Protein AF-A0A927UZD7-F1 (afdb_monomer_lite)

pLDDT: mean 88.45, std 14.36, range [35.62, 98.5]

Sequence (243 aa):
MMSSSNRRNPIHMNLDEIRTNIDIVDNKIKQLFIERMNLAGQVASAKLQTGDSIYKPDREQIVINNRSVDVDKNILNNYVAFLKKTMLVSREYQYSLTAQANEVKVYDNTLDIVNDNSCRVTVNAVSSDVFFDKLKELKSSSLFVTGFDRNNKNEFVLETNNSLTTVSSPSSVLLIVDDANYFELIGGILSITADYNAKTTYISTSNNGCIIELNANIFNKDINSMLYMLLSEYNNISIIGSY

Structure (mmCIF, N/CA/C/O backbone):
data_AF-A0A927UZD7-F1
#
_entry.id   AF-A0A927UZD7-F1
#
loop_
_atom_site.group_PDB
_atom_site.id
_atom_site.type_symbol
_atom_site.label_atom_id
_atom_site.label_alt_id
_atom_site.label_comp_id
_atom_site.label_asym_id
_atom_site.label_entity_id
_atom_site.label_seq_id
_atom_site.pdbx_PDB_ins_code
_atom_site.Cartn_x
_atom_site.Cartn_y
_atom_site.Cartn_z
_atom_site.occupancy
_atom_site.B_iso_or_equiv
_atom_site.auth_seq_id
_atom_site.auth_comp_id
_atom_site.auth_asym_id
_atom_site.auth_atom_id
_atom_site.pdbx_PDB_model_num
ATOM 1 N N . MET A 1 1 ? -42.907 31.338 52.761 1.00 43.66 1 MET A N 1
ATOM 2 C CA . MET A 1 1 ? -43.428 31.145 51.386 1.00 43.66 1 MET A CA 1
ATOM 3 C C . MET A 1 1 ? -42.832 32.265 50.539 1.00 43.66 1 MET A C 1
ATOM 5 O O . MET A 1 1 ? -42.991 33.396 50.949 1.00 43.66 1 MET A O 1
ATOM 9 N N . MET A 1 2 ? -42.052 32.089 49.472 1.00 40.03 2 MET A N 1
ATOM 10 C CA . MET A 1 2 ? -41.817 30.969 48.559 1.00 40.03 2 MET A CA 1
ATOM 11 C C . MET A 1 2 ? -40.353 30.988 48.072 1.00 40.03 2 MET A C 1
ATOM 13 O O . MET A 1 2 ? -39.807 32.044 47.780 1.00 40.03 2 MET A O 1
ATOM 17 N N . SER A 1 3 ? -39.767 29.789 48.011 1.00 44.84 3 SER A N 1
ATOM 18 C CA . SER A 1 3 ? -38.787 29.285 47.035 1.00 44.84 3 SER A CA 1
ATOM 19 C C . SER A 1 3 ? -38.101 30.311 46.110 1.00 44.84 3 SER A C 1
ATOM 21 O O . SER A 1 3 ? -38.645 30.716 45.083 1.00 44.84 3 SER A O 1
ATOM 23 N N . SER A 1 4 ? -36.843 30.634 46.418 1.00 44.72 4 SER A N 1
ATOM 24 C CA . SER A 1 4 ? -35.880 31.144 45.443 1.00 44.72 4 SER A CA 1
ATOM 25 C C . SER A 1 4 ? -35.470 30.002 44.508 1.00 44.72 4 SER A C 1
ATOM 27 O O . SER A 1 4 ? -34.793 29.046 44.883 1.00 44.72 4 SER A O 1
ATOM 29 N N . SER A 1 5 ? -35.955 30.092 43.273 1.00 48.00 5 SER A N 1
ATOM 30 C CA . SER A 1 5 ? -35.634 29.192 42.167 1.00 48.00 5 SER A CA 1
ATOM 31 C C . SER A 1 5 ? -34.118 29.047 41.960 1.00 48.00 5 SER A C 1
ATOM 33 O O . SER A 1 5 ? -33.432 29.956 41.496 1.00 48.00 5 SER A O 1
ATOM 35 N N . ASN A 1 6 ? -33.600 27.866 42.298 1.00 49.12 6 ASN A N 1
ATOM 36 C CA . ASN A 1 6 ? -32.236 27.436 42.018 1.00 49.12 6 ASN A CA 1
ATOM 37 C C . ASN A 1 6 ? -32.110 27.153 40.510 1.00 49.12 6 ASN A C 1
ATOM 39 O O . ASN A 1 6 ? -32.294 26.020 40.059 1.00 49.12 6 ASN A O 1
ATOM 43 N N . ARG A 1 7 ? -31.875 28.196 39.704 1.00 52.41 7 ARG A N 1
ATOM 44 C CA . ARG A 1 7 ? -31.517 28.027 38.290 1.00 52.41 7 ARG A CA 1
ATOM 45 C C . ARG A 1 7 ? -30.100 27.464 38.236 1.00 52.41 7 ARG A C 1
ATOM 47 O O . ARG A 1 7 ? -29.129 28.203 38.355 1.00 52.41 7 ARG A O 1
ATOM 54 N N . ARG A 1 8 ? -29.984 26.144 38.069 1.00 51.53 8 ARG A N 1
ATOM 55 C CA . ARG A 1 8 ? -28.725 25.503 37.673 1.00 51.53 8 ARG A CA 1
ATOM 56 C C . ARG A 1 8 ? -28.303 26.107 36.333 1.00 51.53 8 ARG A C 1
ATOM 58 O O . ARG A 1 8 ? -28.977 25.877 35.331 1.00 51.53 8 ARG A O 1
ATOM 65 N N . ASN A 1 9 ? -27.220 26.882 36.320 1.00 54.50 9 ASN A N 1
ATOM 66 C CA . ASN A 1 9 ? -26.514 27.177 35.076 1.00 54.50 9 ASN A CA 1
ATOM 67 C C . ASN A 1 9 ? -26.154 25.833 34.421 1.00 54.50 9 ASN A 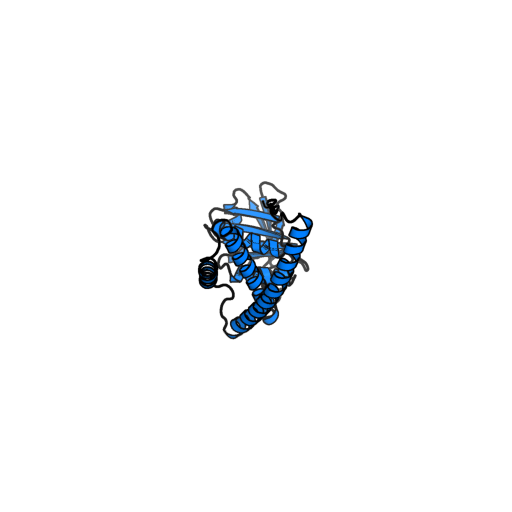C 1
ATOM 69 O O . ASN A 1 9 ? -25.668 24.947 35.133 1.00 54.50 9 ASN A O 1
ATOM 73 N N . PRO A 1 10 ? -26.408 25.635 33.115 1.00 57.34 10 PRO A N 1
ATOM 74 C CA . PRO A 1 10 ? -25.915 24.449 32.434 1.00 57.34 10 PRO A CA 1
ATOM 75 C C . PRO A 1 10 ? -24.396 24.409 32.617 1.00 57.34 10 PRO A C 1
ATOM 77 O O . PRO A 1 10 ? -23.720 25.416 32.408 1.00 57.34 10 PRO A O 1
ATOM 80 N N . ILE A 1 11 ? -23.884 23.269 33.084 1.00 62.31 11 ILE A N 1
ATOM 81 C CA . ILE A 1 11 ? -22.454 23.024 33.282 1.00 62.31 11 ILE A CA 1
ATOM 82 C C . ILE A 1 11 ? -21.817 23.051 31.891 1.00 62.31 11 ILE A C 1
ATOM 84 O O . ILE A 1 11 ? -21.774 22.043 31.192 1.00 62.31 11 ILE A O 1
ATOM 88 N N . HIS A 1 12 ? -21.407 24.233 31.445 1.00 74.31 12 HIS A N 1
ATOM 89 C CA . HIS A 1 12 ? -20.608 24.379 30.245 1.00 74.31 12 HIS A CA 1
ATOM 90 C C . HIS A 1 12 ? -19.176 24.037 30.644 1.00 74.31 12 HIS A C 1
ATOM 92 O O . HIS A 1 12 ? -18.512 24.853 31.283 1.00 74.31 12 HIS A O 1
ATOM 98 N N . MET A 1 13 ? -18.721 22.826 30.307 1.00 84.12 13 MET A N 1
ATOM 99 C CA . MET A 1 13 ? -17.314 22.463 30.493 1.00 84.12 13 MET A CA 1
ATOM 100 C C . MET A 1 13 ? -16.432 23.495 29.792 1.00 84.12 13 MET A C 1
ATOM 102 O O . MET A 1 13 ? -16.735 23.926 28.674 1.00 84.12 13 MET A O 1
ATOM 106 N N . ASN A 1 14 ? -15.357 23.918 30.447 1.00 92.12 14 ASN A N 1
ATOM 107 C CA . ASN A 1 14 ? -14.382 24.782 29.791 1.00 92.12 14 ASN A CA 1
ATOM 108 C C . ASN A 1 14 ? -13.496 23.960 28.829 1.00 92.12 14 ASN A C 1
ATOM 110 O O . ASN A 1 14 ? -13.536 22.729 28.807 1.00 92.12 14 ASN A O 1
ATOM 114 N N . LEU A 1 15 ? -12.707 24.642 27.997 1.00 94.62 15 LEU A N 1
ATOM 115 C CA . LEU A 1 15 ? -11.892 23.984 26.971 1.00 94.62 15 LEU A CA 1
ATOM 116 C C . LEU A 1 15 ? -10.862 23.003 27.556 1.00 94.62 15 LEU A C 1
ATOM 118 O O . LEU A 1 15 ? -10.609 21.959 26.957 1.00 94.62 15 LEU A O 1
ATOM 122 N N . ASP A 1 16 ? -10.285 23.317 28.712 1.00 95.50 16 ASP A N 1
ATOM 123 C CA . ASP A 1 16 ? -9.252 22.486 29.333 1.00 95.50 16 ASP A CA 1
ATOM 124 C C . ASP A 1 16 ? -9.853 21.224 29.962 1.00 95.50 16 ASP A C 1
ATOM 126 O O . ASP A 1 16 ? -9.290 20.135 29.841 1.00 95.50 16 ASP A O 1
ATOM 130 N N . GLU A 1 17 ? -11.051 21.330 30.539 1.00 95.38 17 GLU A N 1
ATOM 131 C CA . GLU A 1 17 ? -11.838 20.180 30.995 1.00 95.38 17 GLU A CA 1
ATOM 132 C C . GLU A 1 17 ? -12.223 19.266 29.824 1.00 95.38 17 GLU A C 1
ATOM 134 O O . GLU A 1 17 ? -12.104 18.044 29.921 1.00 95.38 17 GLU A O 1
ATOM 139 N N . ILE A 1 18 ? -12.633 19.844 28.688 1.00 96.69 18 ILE A N 1
ATOM 140 C CA . ILE A 1 18 ? -12.945 19.080 27.471 1.00 96.69 18 ILE A CA 1
ATOM 141 C C . ILE A 1 18 ? -11.705 18.330 26.971 1.00 96.69 18 ILE A C 1
ATOM 143 O O . ILE A 1 18 ? -11.796 17.138 26.686 1.00 96.69 18 ILE A O 1
ATOM 147 N N . ARG A 1 19 ? -10.543 18.992 26.900 1.00 96.44 19 ARG A N 1
ATOM 148 C CA . ARG A 1 19 ? -9.272 18.362 26.499 1.00 96.44 19 ARG A CA 1
ATOM 149 C C . ARG A 1 19 ? -8.862 17.242 27.448 1.00 96.44 19 ARG A C 1
ATOM 151 O O . ARG A 1 19 ? -8.536 16.157 26.987 1.00 96.44 19 ARG A O 1
ATOM 158 N N . THR A 1 20 ? -8.996 17.461 28.754 1.00 97.06 20 THR A N 1
ATOM 159 C CA . THR A 1 20 ? -8.728 16.426 29.765 1.00 97.06 20 THR A CA 1
ATOM 160 C C . THR A 1 20 ? -9.615 15.195 29.550 1.00 97.06 20 THR A C 1
ATOM 162 O O . THR A 1 20 ? -9.157 14.058 29.649 1.00 97.06 20 THR A O 1
ATOM 165 N N . ASN A 1 21 ? -10.889 15.398 29.205 1.00 97.31 21 ASN A N 1
ATOM 166 C CA . ASN A 1 21 ? -11.792 14.293 28.887 1.00 97.31 21 ASN A CA 1
ATOM 167 C C . ASN A 1 21 ? -11.418 13.578 27.577 1.00 97.31 21 ASN A C 1
ATOM 169 O O . ASN A 1 21 ? -11.552 12.355 27.512 1.00 97.31 21 ASN A O 1
ATOM 173 N N . ILE A 1 22 ? -10.927 14.302 26.564 1.00 97.31 22 ILE A N 1
ATOM 174 C CA . ILE A 1 22 ? -10.382 13.709 25.330 1.00 97.31 22 ILE A CA 1
ATOM 175 C C . ILE A 1 22 ? -9.175 12.830 25.661 1.00 97.31 22 ILE A C 1
ATOM 177 O O . ILE A 1 22 ? -9.167 11.667 25.270 1.00 97.31 22 ILE A O 1
ATOM 181 N N . ASP A 1 23 ? -8.234 13.307 26.476 1.00 97.88 23 ASP A N 1
ATOM 182 C CA . ASP A 1 23 ? -7.056 12.524 26.871 1.00 97.88 23 ASP A CA 1
ATOM 183 C C . ASP A 1 23 ? -7.448 11.210 27.572 1.00 97.88 23 ASP A C 1
ATOM 185 O O . ASP A 1 23 ? -6.848 10.154 27.351 1.00 97.88 23 ASP A O 1
ATOM 189 N N . ILE A 1 24 ? -8.488 11.231 28.414 1.00 98.12 24 ILE A N 1
ATOM 190 C CA . ILE A 1 24 ? -9.019 10.019 29.060 1.00 98.12 24 ILE A CA 1
ATOM 191 C C . ILE A 1 24 ? -9.580 9.040 28.019 1.00 98.12 24 ILE A C 1
ATOM 193 O O . ILE A 1 24 ? -9.384 7.827 28.145 1.00 98.12 24 ILE A O 1
ATOM 197 N N . VAL A 1 25 ? -10.290 9.539 27.005 1.00 98.31 25 VAL A N 1
ATOM 198 C CA . VAL A 1 25 ? -10.823 8.717 25.909 1.00 98.31 25 VAL A CA 1
ATOM 199 C C . VAL A 1 25 ? -9.689 8.149 25.056 1.00 98.31 25 VAL A C 1
ATOM 201 O O . VAL A 1 25 ? -9.667 6.941 24.822 1.00 98.31 25 VAL A O 1
ATOM 204 N N . ASP A 1 26 ? -8.709 8.963 24.675 1.00 98.19 26 ASP A N 1
ATOM 205 C CA . ASP A 1 26 ? -7.564 8.550 23.858 1.00 98.19 26 ASP A CA 1
ATOM 206 C C . ASP A 1 26 ? -6.722 7.477 24.556 1.00 98.19 26 ASP A C 1
ATOM 208 O O . ASP A 1 26 ? -6.281 6.511 23.929 1.00 98.19 26 ASP A O 1
ATOM 212 N N . ASN A 1 27 ? -6.582 7.556 25.881 1.00 98.06 27 ASN A N 1
ATOM 213 C CA . ASN A 1 27 ? -5.936 6.503 26.662 1.00 98.06 27 ASN A CA 1
ATOM 214 C C . ASN A 1 27 ? -6.688 5.162 26.594 1.00 98.06 27 ASN A C 1
ATOM 216 O O . ASN A 1 27 ? -6.053 4.107 26.516 1.00 98.06 27 ASN A O 1
ATOM 220 N N . LYS A 1 28 ? -8.027 5.178 26.571 1.00 98.50 28 LYS A N 1
ATOM 221 C CA . LYS A 1 28 ? -8.833 3.959 26.371 1.00 98.50 28 LYS A CA 1
ATOM 222 C C . LYS A 1 28 ? -8.709 3.442 24.938 1.00 98.50 28 LYS A C 1
ATOM 224 O O . LYS A 1 28 ? -8.557 2.238 24.740 1.00 98.50 28 LYS A O 1
ATOM 229 N N . ILE A 1 29 ? -8.712 4.336 23.945 1.00 97.81 29 ILE A N 1
ATOM 230 C CA . ILE A 1 29 ? -8.494 3.979 22.535 1.00 97.81 29 ILE A CA 1
ATOM 231 C C . ILE A 1 29 ? -7.134 3.300 22.369 1.00 97.81 29 ILE A C 1
ATOM 233 O O . ILE A 1 29 ? -7.059 2.249 21.740 1.00 97.81 29 ILE A O 1
ATOM 237 N N . LYS A 1 30 ? -6.072 3.831 22.985 1.00 97.94 30 LYS A N 1
ATOM 238 C CA . LYS A 1 30 ? -4.733 3.226 22.967 1.00 97.94 30 LYS A CA 1
ATOM 239 C C . LYS A 1 30 ? -4.733 1.796 23.515 1.00 97.94 30 LYS A C 1
ATOM 241 O O . LYS A 1 30 ? -4.113 0.922 22.915 1.00 97.94 30 LYS A O 1
ATOM 246 N N . GLN A 1 31 ? -5.416 1.544 24.633 1.00 98.19 31 GLN A N 1
ATOM 247 C CA . GLN A 1 31 ? -5.515 0.195 25.207 1.00 98.19 31 GLN A CA 1
ATOM 248 C C . G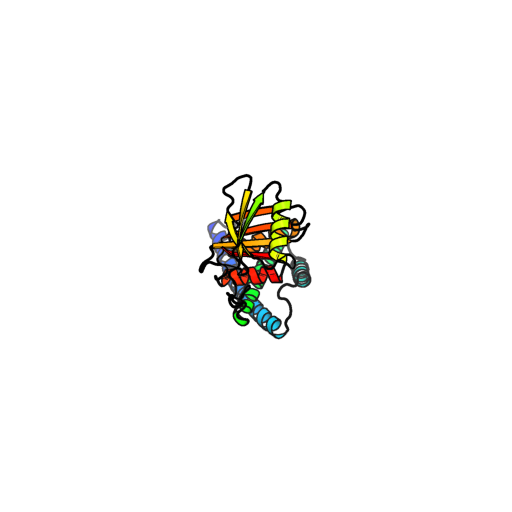LN A 1 31 ? -6.205 -0.778 24.239 1.00 98.19 31 GLN A C 1
ATOM 250 O O . GLN A 1 31 ? -5.657 -1.840 23.945 1.00 98.19 31 GLN A O 1
ATOM 255 N N . LEU A 1 32 ? -7.349 -0.378 23.677 1.00 98.31 32 LEU A N 1
ATOM 256 C CA . LEU A 1 32 ? -8.090 -1.176 22.693 1.00 98.31 32 LEU A CA 1
ATOM 257 C C . LEU A 1 32 ? -7.300 -1.380 21.394 1.00 98.31 32 LEU A C 1
ATOM 259 O O . LEU A 1 32 ? -7.369 -2.440 20.774 1.00 98.31 32 LEU A O 1
ATOM 263 N N . PHE A 1 33 ? -6.525 -0.380 20.977 1.00 97.75 33 PHE A N 1
ATOM 264 C CA . PHE A 1 33 ? -5.657 -0.469 19.811 1.00 97.75 33 PHE A CA 1
ATOM 265 C C . PHE A 1 33 ? -4.572 -1.535 20.000 1.00 97.75 33 PHE A C 1
ATOM 267 O O . PHE A 1 33 ? -4.382 -2.367 19.114 1.00 97.75 33 PHE A O 1
ATOM 274 N N . ILE A 1 34 ? -3.902 -1.560 21.157 1.00 98.12 34 ILE A N 1
ATOM 275 C CA . ILE A 1 34 ? -2.879 -2.570 21.474 1.00 98.12 34 ILE A CA 1
ATOM 276 C C . ILE A 1 34 ? -3.484 -3.978 21.454 1.00 98.12 34 ILE A C 1
ATOM 278 O O . ILE A 1 34 ? -2.922 -4.880 20.831 1.00 98.12 34 ILE A O 1
ATOM 282 N N . GLU A 1 35 ? -4.645 -4.164 22.087 1.00 98.38 35 GLU A N 1
ATOM 283 C CA . GLU A 1 35 ? -5.364 -5.443 22.063 1.00 98.38 35 GLU A CA 1
ATOM 284 C C . GLU A 1 35 ? -5.686 -5.868 20.626 1.00 98.38 35 GLU A C 1
ATOM 286 O O . GLU A 1 35 ? -5.417 -7.001 20.216 1.00 98.38 35 GLU A O 1
ATOM 291 N N . ARG A 1 36 ? -6.180 -4.931 19.815 1.00 97.94 36 ARG A N 1
ATOM 292 C CA . ARG A 1 36 ? -6.489 -5.181 18.412 1.00 97.94 36 ARG A CA 1
ATOM 293 C C . ARG A 1 36 ? -5.257 -5.560 17.587 1.00 97.94 36 ARG A C 1
ATOM 295 O O . ARG A 1 36 ? -5.372 -6.429 16.725 1.00 97.94 36 ARG A O 1
ATOM 302 N N . MET A 1 37 ? -4.099 -4.944 17.827 1.00 98.06 37 MET A N 1
ATOM 303 C CA . MET A 1 37 ? -2.853 -5.304 17.137 1.00 98.06 37 MET A CA 1
ATOM 304 C C . MET A 1 37 ? -2.370 -6.703 17.523 1.00 98.06 37 MET A C 1
ATOM 306 O O . MET A 1 37 ? -1.955 -7.457 16.646 1.00 98.06 37 MET A O 1
ATOM 310 N N . ASN A 1 38 ? -2.509 -7.105 18.790 1.00 98.19 38 ASN A N 1
ATOM 311 C CA . ASN A 1 38 ? -2.222 -8.480 19.208 1.00 98.19 38 ASN A CA 1
ATOM 312 C C . ASN A 1 38 ? -3.113 -9.486 18.453 1.00 98.19 38 ASN A C 1
ATOM 314 O O . ASN A 1 38 ? -2.610 -10.430 17.842 1.00 98.19 38 ASN A O 1
ATOM 318 N N . LEU A 1 39 ? -4.425 -9.233 18.400 1.00 98.25 39 LEU A N 1
ATOM 319 C CA . LEU A 1 39 ? -5.361 -10.065 17.638 1.00 98.25 39 LEU A CA 1
ATOM 320 C C . LEU A 1 39 ? -5.022 -10.096 16.141 1.00 98.25 39 LEU A C 1
ATOM 322 O O . LEU A 1 39 ? -5.087 -11.154 15.521 1.00 98.25 39 LEU A O 1
ATOM 326 N N . ALA A 1 40 ? -4.616 -8.967 15.555 1.00 97.44 40 ALA A N 1
ATOM 327 C CA . ALA A 1 40 ? -4.161 -8.917 14.168 1.00 97.44 40 ALA A CA 1
ATOM 328 C C . ALA A 1 40 ? -2.905 -9.778 13.944 1.00 97.44 40 ALA A C 1
ATOM 330 O O . ALA A 1 40 ? -2.834 -10.495 12.951 1.00 97.44 40 ALA A O 1
ATOM 331 N N . GLY A 1 41 ? -1.959 -9.781 14.886 1.00 97.00 41 GLY A N 1
ATOM 332 C CA . GLY A 1 41 ? -0.800 -10.675 14.848 1.00 97.00 41 GLY A CA 1
ATOM 333 C C . GLY A 1 41 ? -1.191 -12.155 14.883 1.00 97.00 41 GLY A C 1
ATOM 334 O O . GLY A 1 41 ? -0.673 -12.950 14.105 1.00 97.00 41 GLY A O 1
ATOM 335 N N . GLN A 1 42 ? -2.172 -12.528 15.708 1.00 97.50 42 GLN A N 1
ATOM 336 C CA . GLN A 1 42 ? -2.706 -13.897 15.723 1.00 97.50 42 GLN A CA 1
ATOM 337 C C . GLN A 1 42 ? -3.376 -14.270 14.392 1.00 97.50 42 GLN A C 1
ATOM 339 O O . GLN A 1 42 ? -3.199 -15.389 13.909 1.00 97.50 42 GLN A O 1
ATOM 344 N N . VAL A 1 43 ? -4.098 -13.330 13.767 1.00 95.50 43 VAL A N 1
ATOM 345 C CA . VAL A 1 43 ? -4.668 -13.519 12.423 1.00 95.50 43 VAL A CA 1
ATOM 346 C C . VAL A 1 43 ? -3.565 -13.744 11.388 1.00 95.50 43 VAL A C 1
ATOM 348 O O . VAL A 1 43 ? -3.702 -14.666 10.588 1.00 95.50 43 VAL A O 1
ATOM 351 N N . ALA A 1 44 ? -2.471 -12.972 11.417 1.00 94.50 44 ALA A N 1
ATOM 352 C CA . ALA A 1 44 ? -1.327 -13.194 10.526 1.00 94.50 44 ALA A CA 1
ATOM 353 C C . ALA A 1 44 ? -0.772 -14.616 10.679 1.00 94.50 44 ALA A C 1
ATOM 355 O O . ALA A 1 44 ? -0.642 -15.329 9.690 1.00 94.50 44 ALA A O 1
ATOM 356 N N . SER A 1 45 ? -0.527 -15.058 11.917 1.00 93.06 45 SER A N 1
ATOM 357 C CA . SER A 1 45 ? -0.016 -16.403 12.203 1.00 93.06 45 SER A CA 1
ATOM 358 C C . SER A 1 45 ? -0.943 -17.508 11.688 1.00 93.06 45 SER A C 1
ATOM 360 O O . SER A 1 45 ? -0.481 -18.464 11.069 1.00 93.06 45 SER A O 1
ATOM 362 N N . ALA A 1 46 ? -2.256 -17.373 11.895 1.00 94.25 46 ALA A N 1
ATOM 363 C CA . ALA A 1 46 ? -3.237 -18.344 11.410 1.00 94.25 46 ALA A CA 1
ATOM 364 C C . ALA A 1 46 ? -3.322 -18.372 9.873 1.00 94.25 46 ALA A C 1
ATOM 366 O O . ALA A 1 46 ? -3.411 -19.441 9.264 1.00 94.25 46 ALA A O 1
ATOM 367 N N . LYS A 1 47 ? -3.271 -17.202 9.227 1.00 91.75 47 LYS A N 1
ATOM 368 C CA . LYS A 1 47 ? -3.288 -17.087 7.763 1.00 91.75 47 LYS A CA 1
ATOM 369 C C . LYS A 1 47 ? -2.021 -17.635 7.129 1.00 91.75 47 LYS A C 1
ATOM 371 O O . LYS A 1 47 ? -2.107 -18.347 6.139 1.00 91.75 47 LYS A O 1
ATOM 376 N N . LEU A 1 48 ? -0.868 -17.402 7.749 1.00 88.75 48 LEU A N 1
ATOM 377 C CA . LEU A 1 48 ? 0.401 -17.961 7.302 1.00 88.75 48 LEU A CA 1
ATOM 378 C C . LEU A 1 48 ? 0.386 -19.498 7.316 1.00 88.75 48 LEU A C 1
ATOM 380 O O . LEU A 1 48 ? 0.829 -20.123 6.361 1.00 88.75 48 LEU A O 1
ATOM 384 N N . GLN A 1 49 ? -0.178 -20.107 8.364 1.00 88.62 49 GLN A N 1
ATOM 385 C CA . GLN A 1 49 ? -0.309 -21.567 8.467 1.00 88.62 49 GLN A CA 1
ATOM 386 C C . GLN A 1 49 ? -1.277 -22.162 7.437 1.00 88.62 49 GLN A C 1
ATOM 388 O O . GLN A 1 49 ? -1.097 -23.298 7.006 1.00 88.62 49 GLN A O 1
ATOM 393 N N . THR A 1 50 ? -2.322 -21.418 7.069 1.00 91.56 50 THR A N 1
ATOM 394 C CA . THR A 1 50 ? -3.379 -21.887 6.157 1.00 91.56 50 THR A CA 1
ATOM 395 C C . THR A 1 50 ? -3.143 -21.499 4.697 1.00 91.56 50 THR A C 1
ATOM 397 O O . THR A 1 50 ? -3.774 -22.074 3.815 1.00 91.56 50 THR A O 1
ATOM 400 N N . GLY A 1 51 ? -2.252 -20.539 4.434 1.00 86.50 51 GLY A N 1
ATOM 401 C CA . GLY A 1 51 ? -2.033 -19.941 3.116 1.00 86.50 51 GLY A CA 1
ATOM 402 C C . GLY A 1 51 ? -3.131 -18.964 2.674 1.00 86.50 51 GLY A C 1
ATOM 403 O O . GLY A 1 51 ? -3.185 -18.613 1.498 1.00 86.50 51 GLY A O 1
ATOM 404 N N . ASP A 1 52 ? -4.027 -18.538 3.573 1.00 90.19 52 ASP A N 1
ATOM 405 C CA . ASP A 1 52 ? -5.138 -17.647 3.219 1.00 90.19 52 ASP A CA 1
ATOM 406 C C . ASP A 1 52 ? -4.701 -16.174 3.081 1.00 90.19 52 ASP A C 1
ATOM 408 O O . ASP A 1 52 ? -3.791 -15.699 3.762 1.00 90.19 52 ASP A O 1
ATOM 412 N N . SER A 1 53 ? -5.389 -15.408 2.227 1.00 91.25 53 SER A N 1
ATOM 413 C CA . SER A 1 53 ? -5.052 -14.003 1.965 1.00 91.25 53 SER A CA 1
ATOM 414 C C . SER A 1 53 ? -5.349 -13.097 3.166 1.00 91.25 53 SER A C 1
ATOM 416 O O . SER A 1 53 ? -6.403 -13.189 3.808 1.00 91.25 53 SER A O 1
ATOM 418 N N . ILE A 1 54 ? -4.443 -12.156 3.464 1.00 93.69 54 ILE A N 1
ATOM 419 C CA . ILE A 1 54 ? -4.640 -11.152 4.525 1.00 93.69 54 ILE A CA 1
ATOM 420 C C . ILE A 1 54 ? -5.817 -10.239 4.185 1.00 93.69 54 ILE A C 1
ATOM 422 O O . ILE A 1 54 ? -6.720 -10.076 5.013 1.00 93.69 54 ILE A O 1
ATOM 426 N N . TYR A 1 55 ? -5.849 -9.705 2.967 1.00 94.38 55 TYR A N 1
ATOM 427 C CA . TYR A 1 55 ? -6.939 -8.855 2.515 1.00 94.38 55 TYR A CA 1
ATOM 428 C C . TYR A 1 55 ? -8.158 -9.677 2.083 1.00 94.38 55 TYR A C 1
ATOM 430 O O . TYR A 1 55 ? -8.052 -10.622 1.297 1.00 94.38 55 TYR A O 1
ATOM 438 N N . LYS A 1 56 ? -9.320 -9.325 2.647 1.00 94.25 56 LYS A N 1
ATOM 439 C CA . LYS A 1 56 ? -10.636 -9.922 2.373 1.00 94.25 56 LYS A CA 1
ATOM 440 C C . LYS A 1 56 ? -11.685 -8.797 2.319 1.00 94.25 56 LYS A C 1
ATOM 442 O O . LYS A 1 56 ? -12.307 -8.522 3.351 1.00 94.25 56 LYS A O 1
ATOM 447 N N . PRO A 1 57 ? -11.882 -8.132 1.165 1.00 92.56 57 PRO A N 1
ATOM 448 C CA . PRO A 1 57 ? -12.740 -6.946 1.061 1.00 92.56 57 PRO A CA 1
ATOM 449 C C . PRO A 1 57 ? -14.175 -7.204 1.535 1.00 92.56 57 PRO A C 1
ATOM 451 O O . PRO A 1 57 ? -14.711 -6.423 2.320 1.00 92.56 57 PRO A O 1
ATOM 454 N N . ASP A 1 58 ? -14.762 -8.349 1.178 1.00 95.75 58 ASP A N 1
ATOM 455 C CA . ASP A 1 58 ? -16.120 -8.713 1.608 1.00 95.75 58 ASP A CA 1
ATOM 456 C C . ASP A 1 58 ? -16.234 -8.822 3.132 1.00 95.75 58 ASP A C 1
ATOM 458 O O . ASP A 1 58 ? -17.199 -8.358 3.745 1.00 95.75 58 ASP A O 1
ATOM 462 N N . ARG A 1 59 ? -15.212 -9.396 3.780 1.00 94.19 59 ARG A N 1
ATOM 463 C CA . ARG A 1 59 ? -15.181 -9.535 5.239 1.00 94.19 59 ARG A CA 1
ATOM 464 C C . ARG A 1 59 ? -15.116 -8.173 5.918 1.00 94.19 59 ARG A C 1
ATOM 466 O O . ARG A 1 59 ? -15.795 -7.993 6.933 1.00 94.19 59 ARG A O 1
ATOM 473 N N . GLU A 1 60 ? -14.314 -7.253 5.387 1.00 95.62 60 GLU A N 1
ATOM 474 C CA . GLU A 1 60 ? -14.211 -5.877 5.883 1.00 95.62 60 GLU A CA 1
ATOM 475 C C . GLU A 1 60 ? -15.528 -5.128 5.706 1.00 95.62 60 GLU A C 1
ATOM 477 O O . GLU A 1 60 ? -16.020 -4.531 6.665 1.00 95.62 60 GLU A O 1
ATOM 482 N N . GLN A 1 61 ? -16.161 -5.249 4.537 1.00 96.31 61 GLN A N 1
ATOM 483 C CA . GLN A 1 61 ? -17.451 -4.623 4.269 1.00 96.31 61 GLN A CA 1
ATOM 484 C C . GLN A 1 61 ? -18.541 -5.127 5.226 1.00 96.31 61 GLN A C 1
ATOM 486 O O . GLN A 1 61 ? -19.321 -4.327 5.745 1.00 96.31 61 GLN A O 1
ATOM 491 N N . ILE A 1 62 ? -18.554 -6.426 5.547 1.00 97.25 62 ILE A N 1
ATOM 492 C CA . ILE A 1 62 ? -19.455 -6.993 6.563 1.00 97.25 62 ILE A CA 1
ATOM 493 C C . ILE A 1 62 ? -19.199 -6.373 7.945 1.00 97.25 62 ILE A C 1
ATOM 495 O O . ILE A 1 62 ? -20.154 -6.050 8.652 1.00 97.25 62 ILE A O 1
ATOM 499 N N . VAL A 1 63 ? -17.935 -6.184 8.358 1.00 96.31 63 VAL A N 1
ATOM 500 C CA . VAL A 1 63 ? -17.640 -5.514 9.641 1.00 96.31 63 VAL A CA 1
ATOM 501 C C . VAL A 1 63 ? -18.149 -4.078 9.627 1.00 96.31 63 VAL A C 1
ATOM 503 O O . VAL A 1 63 ? -18.798 -3.676 10.589 1.00 96.31 63 VAL A O 1
ATOM 506 N N . ILE A 1 64 ? -17.877 -3.320 8.561 1.00 97.19 64 ILE A N 1
ATOM 507 C CA . ILE A 1 64 ? -18.312 -1.924 8.441 1.00 97.19 64 ILE A CA 1
ATOM 508 C C . ILE A 1 64 ? -19.833 -1.843 8.562 1.00 97.19 64 ILE A C 1
ATOM 510 O O . ILE A 1 64 ? -20.333 -1.098 9.403 1.00 97.19 64 ILE A O 1
ATOM 514 N N . ASN A 1 65 ? -20.561 -2.654 7.792 1.00 96.56 65 ASN A N 1
ATOM 515 C CA . ASN A 1 65 ? -22.021 -2.661 7.798 1.00 96.56 65 ASN A CA 1
ATOM 516 C C . ASN A 1 65 ? -22.571 -2.987 9.192 1.00 96.56 65 ASN A C 1
ATOM 518 O O . ASN A 1 65 ? -23.395 -2.242 9.711 1.00 96.56 65 ASN A O 1
ATOM 522 N N . ASN A 1 66 ? -22.068 -4.048 9.830 1.00 96.81 66 ASN A N 1
ATOM 523 C CA . ASN A 1 66 ? -22.569 -4.504 11.128 1.00 96.81 66 ASN A CA 1
ATOM 524 C C . ASN A 1 66 ? -22.251 -3.537 12.272 1.00 96.81 66 ASN A C 1
ATOM 526 O O . ASN A 1 66 ? -23.028 -3.433 13.215 1.00 96.81 66 ASN A O 1
ATOM 530 N N . ARG A 1 67 ? -21.096 -2.864 12.229 1.00 95.44 67 ARG A N 1
ATOM 531 C CA . ARG A 1 67 ? -20.653 -1.953 13.297 1.00 95.44 67 ARG A CA 1
ATOM 532 C C . ARG A 1 67 ? -21.208 -0.542 13.166 1.00 95.44 67 ARG A C 1
ATOM 534 O O . ARG A 1 67 ? -21.071 0.225 14.104 1.00 95.44 67 ARG A O 1
ATOM 541 N N . SER A 1 68 ? -21.803 -0.203 12.026 1.00 95.94 68 SER A N 1
ATOM 542 C CA . SER A 1 68 ? -22.277 1.158 11.757 1.00 95.94 68 SER A CA 1
ATOM 543 C C . SER A 1 68 ? -23.793 1.325 11.919 1.00 95.94 68 SER A C 1
ATOM 545 O O . SER A 1 68 ? -24.302 2.418 11.695 1.00 95.94 68 SER A O 1
ATOM 547 N N . VAL A 1 69 ? -24.523 0.261 12.277 1.00 96.38 69 VAL A N 1
ATOM 548 C CA . VAL A 1 69 ? -26.000 0.246 12.318 1.00 96.38 69 VAL A CA 1
ATOM 549 C C . VAL A 1 69 ? -26.571 1.232 13.341 1.00 96.38 69 VAL A C 1
ATOM 551 O O . VAL A 1 69 ? -27.602 1.851 13.089 1.00 96.38 69 VAL A O 1
ATOM 554 N N . ASP A 1 70 ? -25.915 1.374 14.488 1.00 96.06 70 ASP A N 1
ATOM 555 C CA . ASP A 1 70 ? -26.364 2.146 15.650 1.00 96.06 70 ASP A CA 1
ATOM 556 C C . ASP A 1 70 ? -25.631 3.488 15.818 1.00 96.06 70 ASP A C 1
ATOM 558 O O . ASP A 1 70 ? -25.810 4.185 16.817 1.00 96.06 70 ASP A O 1
ATOM 562 N N . VAL A 1 71 ? -24.828 3.880 14.828 1.00 96.81 71 VAL A N 1
ATOM 563 C CA . VAL A 1 71 ? -24.059 5.126 14.855 1.00 96.81 71 VAL A CA 1
ATOM 564 C C . VAL A 1 71 ? -24.915 6.294 14.368 1.00 96.81 71 VAL A C 1
ATOM 566 O O . VAL A 1 71 ? -25.597 6.208 13.345 1.00 96.81 71 VAL A O 1
ATOM 569 N N . ASP A 1 72 ? -24.855 7.419 15.085 1.00 97.00 72 ASP A N 1
ATOM 570 C CA . ASP A 1 72 ? -25.551 8.651 14.704 1.00 97.00 72 ASP A CA 1
ATOM 571 C C . ASP A 1 72 ? -25.136 9.100 13.289 1.00 97.00 72 ASP A C 1
ATOM 573 O O . ASP A 1 72 ? -23.950 9.200 12.958 1.00 97.00 72 ASP A O 1
ATOM 577 N N . LYS A 1 73 ? -26.136 9.409 12.453 1.00 96.12 73 LYS A N 1
ATOM 578 C CA . LYS A 1 73 ? -25.967 9.838 11.057 1.00 96.12 73 LYS A CA 1
ATOM 579 C C . LYS A 1 73 ? -25.031 11.039 10.903 1.00 96.12 73 LYS A C 1
ATOM 581 O O . LYS A 1 73 ? -24.360 11.138 9.881 1.00 96.12 73 LYS A O 1
ATOM 586 N N . ASN A 1 74 ? -24.960 11.917 11.902 1.00 97.75 74 ASN A N 1
ATOM 587 C CA . ASN A 1 74 ? -24.107 13.104 11.887 1.00 97.75 74 ASN A CA 1
ATOM 588 C C . ASN A 1 74 ? -22.609 12.771 11.972 1.00 97.75 74 ASN A C 1
ATOM 590 O O . ASN A 1 74 ? -21.792 13.564 11.514 1.00 97.75 74 ASN A O 1
ATOM 594 N N . ILE A 1 75 ? -22.243 11.612 12.534 1.00 97.38 75 ILE A N 1
ATOM 595 C CA . ILE A 1 75 ? -20.844 11.165 12.682 1.00 97.38 75 ILE A CA 1
ATOM 596 C C . ILE A 1 75 ? -20.542 9.858 11.936 1.00 97.38 75 ILE A C 1
ATOM 598 O O . ILE A 1 75 ? -19.403 9.390 11.944 1.00 97.38 75 ILE A O 1
ATOM 602 N N . LEU A 1 76 ? -21.544 9.261 11.286 1.00 97.50 76 LEU A N 1
ATOM 603 C CA . LEU A 1 76 ? -21.449 7.965 10.615 1.00 97.50 76 LEU A CA 1
ATOM 604 C C . LEU A 1 76 ? -20.275 7.897 9.629 1.00 97.50 76 LEU A C 1
ATOM 606 O O . LEU A 1 76 ? -19.492 6.950 9.669 1.00 97.50 76 LEU A O 1
ATOM 610 N N . ASN A 1 77 ? -20.099 8.920 8.791 1.00 97.19 77 ASN A N 1
ATOM 611 C CA . ASN A 1 77 ? -19.002 8.955 7.820 1.00 97.19 77 ASN A CA 1
ATOM 612 C C . ASN A 1 77 ? -17.626 8.969 8.503 1.00 97.19 77 ASN A C 1
ATOM 614 O O . ASN A 1 77 ? -16.715 8.265 8.066 1.00 97.19 77 ASN A O 1
ATOM 618 N N . ASN A 1 78 ? -17.481 9.719 9.600 1.00 97.44 78 ASN A N 1
ATOM 619 C CA . ASN A 1 78 ? -16.250 9.754 10.389 1.00 97.44 78 ASN A CA 1
ATOM 620 C C . ASN A 1 78 ? -15.961 8.389 11.023 1.00 97.44 78 ASN A C 1
ATOM 622 O O . ASN A 1 78 ? -14.821 7.928 11.001 1.00 97.44 78 ASN A O 1
ATOM 626 N N . TYR A 1 79 ? -16.990 7.715 11.538 1.00 97.69 79 TYR A N 1
ATOM 627 C CA . TYR A 1 79 ? -16.841 6.390 12.127 1.00 97.69 79 TYR A CA 1
ATOM 628 C C . TYR A 1 79 ? -16.469 5.322 11.088 1.00 97.69 79 TYR A C 1
ATOM 630 O O . TYR A 1 79 ? -15.553 4.531 11.312 1.00 97.69 79 TYR A O 1
ATOM 638 N N . VAL A 1 80 ? -17.107 5.332 9.913 1.00 97.69 80 VAL A N 1
ATOM 639 C CA . VAL A 1 80 ? -16.752 4.429 8.806 1.00 97.69 80 VAL A CA 1
ATOM 640 C C . VAL A 1 80 ? -15.307 4.661 8.357 1.00 97.69 80 VAL A C 1
ATOM 642 O O . VAL A 1 80 ? -14.572 3.694 8.144 1.00 97.69 80 VAL A O 1
ATOM 645 N N . ALA A 1 81 ? -14.864 5.918 8.256 1.00 95.94 81 ALA A N 1
ATOM 646 C CA . ALA A 1 81 ? -13.473 6.243 7.942 1.00 95.94 81 ALA A CA 1
ATOM 647 C C . ALA A 1 81 ? -12.502 5.713 9.014 1.00 95.94 81 ALA A C 1
ATOM 649 O O . ALA A 1 81 ? -11.489 5.100 8.673 1.00 95.94 81 ALA A O 1
ATOM 650 N N . PHE A 1 82 ? -12.842 5.866 10.298 1.00 96.50 82 PHE A N 1
ATOM 651 C CA . PHE A 1 82 ? -12.071 5.305 11.410 1.00 96.50 82 PHE A CA 1
ATOM 652 C C . PHE A 1 82 ? -11.958 3.776 11.324 1.00 96.50 82 PHE A C 1
ATOM 654 O O . PHE A 1 82 ? -10.860 3.237 11.475 1.00 96.50 82 PHE A O 1
ATOM 661 N N . LEU A 1 83 ? -13.056 3.070 11.032 1.00 96.94 83 LEU A N 1
ATOM 662 C CA . LEU A 1 83 ? -13.043 1.615 10.859 1.00 96.94 83 LEU A CA 1
ATOM 663 C C . LEU A 1 83 ? -12.143 1.189 9.698 1.00 96.94 83 LEU A C 1
ATOM 665 O O . LEU A 1 83 ? -11.310 0.301 9.879 1.00 96.94 83 LEU A O 1
ATOM 669 N N . LYS A 1 84 ? -12.267 1.842 8.536 1.00 95.50 84 LYS A N 1
ATOM 670 C CA . LYS A 1 84 ? -11.429 1.564 7.361 1.00 95.50 84 LYS A CA 1
ATOM 671 C C . LYS A 1 84 ? -9.948 1.782 7.660 1.00 95.50 84 LYS A C 1
ATOM 673 O O . LYS A 1 84 ? -9.139 0.908 7.359 1.00 95.50 84 LYS A O 1
ATOM 678 N N . LYS A 1 85 ? -9.588 2.896 8.307 1.00 94.94 85 LYS A N 1
ATOM 679 C CA . LYS A 1 85 ? -8.189 3.177 8.665 1.00 94.94 85 LYS A CA 1
ATOM 680 C C . LYS A 1 85 ? -7.651 2.181 9.688 1.00 94.94 85 LYS A C 1
ATOM 682 O O . LYS A 1 85 ? -6.532 1.700 9.571 1.00 94.94 85 LYS A O 1
ATOM 687 N N . THR A 1 86 ? -8.478 1.813 10.658 1.00 96.00 86 THR A N 1
ATOM 688 C CA . THR A 1 86 ? -8.145 0.811 11.671 1.00 96.00 86 THR A CA 1
ATOM 689 C C . THR A 1 86 ? -7.919 -0.569 11.028 1.00 96.00 86 THR A C 1
ATOM 691 O O . THR A 1 86 ? -6.952 -1.262 11.353 1.00 96.00 86 THR A O 1
ATOM 694 N N . MET A 1 87 ? -8.760 -0.974 10.070 1.00 96.19 87 MET A N 1
ATOM 695 C CA . MET A 1 87 ? -8.554 -2.184 9.258 1.00 96.19 87 MET A CA 1
ATOM 696 C C . MET A 1 87 ? -7.256 -2.120 8.461 1.00 96.19 87 MET A C 1
ATOM 698 O O . MET A 1 87 ? -6.476 -3.063 8.565 1.00 96.19 87 MET A O 1
ATOM 702 N N . LEU A 1 88 ? -6.991 -1.003 7.779 1.00 95.38 88 LEU A N 1
ATOM 703 C CA . LEU A 1 88 ? -5.760 -0.781 7.021 1.00 95.38 88 LEU A CA 1
ATOM 704 C C . LEU A 1 88 ? -4.509 -0.988 7.887 1.00 95.38 88 LEU A C 1
ATOM 706 O O . LEU A 1 88 ? -3.713 -1.867 7.581 1.00 95.38 88 LEU A O 1
ATOM 710 N N . VAL A 1 89 ? -4.411 -0.303 9.031 1.00 95.44 89 VAL A N 1
ATOM 711 C CA . VAL A 1 89 ? -3.281 -0.449 9.973 1.00 95.44 89 VAL A CA 1
ATOM 712 C C . VAL A 1 89 ? -3.129 -1.893 10.467 1.00 95.44 89 VAL A C 1
ATOM 714 O O . VAL A 1 89 ? -2.027 -2.405 10.651 1.00 95.44 89 VAL A O 1
ATOM 717 N N . SER A 1 90 ? -4.244 -2.605 10.651 1.00 96.75 90 SER A N 1
ATOM 718 C CA . SER A 1 90 ? -4.194 -4.035 10.963 1.00 96.75 90 SER A CA 1
ATOM 719 C C . SER A 1 90 ? -3.569 -4.863 9.853 1.00 96.75 90 SER A C 1
ATOM 721 O O . SER A 1 90 ? -2.877 -5.833 10.160 1.00 96.75 90 SER A O 1
ATOM 723 N N . ARG A 1 91 ? -3.883 -4.563 8.591 1.00 96.00 91 ARG A N 1
ATOM 724 C CA . ARG A 1 91 ? -3.338 -5.291 7.445 1.00 96.00 91 ARG A CA 1
ATOM 725 C C . ARG A 1 91 ? -1.858 -4.994 7.285 1.00 96.00 91 ARG A C 1
ATOM 727 O O . ARG A 1 91 ? -1.095 -5.943 7.180 1.00 96.00 91 ARG A O 1
ATOM 734 N N . GLU A 1 92 ? -1.451 -3.733 7.387 1.00 94.31 92 GLU A N 1
ATOM 735 C CA . GLU A 1 92 ? -0.042 -3.314 7.374 1.00 94.31 92 GLU A CA 1
ATOM 736 C C . GLU A 1 92 ? 0.793 -4.105 8.389 1.00 94.31 92 GLU A C 1
ATOM 738 O O . GLU A 1 92 ? 1.825 -4.686 8.046 1.00 94.31 92 GLU A O 1
ATOM 743 N N . TYR A 1 93 ? 0.294 -4.228 9.624 1.00 95.62 93 TYR A N 1
ATOM 744 C CA . TYR A 1 93 ? 0.953 -5.027 10.655 1.00 95.62 93 TYR A CA 1
ATOM 745 C C . TYR A 1 93 ? 1.014 -6.523 10.297 1.00 95.62 93 TYR A C 1
ATOM 747 O O . TYR A 1 93 ? 2.066 -7.149 10.424 1.00 95.62 93 TYR A O 1
ATOM 755 N N . GLN A 1 94 ? -0.084 -7.100 9.793 1.00 96.12 94 GLN A N 1
ATOM 756 C CA . GLN A 1 94 ? -0.131 -8.504 9.358 1.00 96.12 94 GLN A CA 1
AT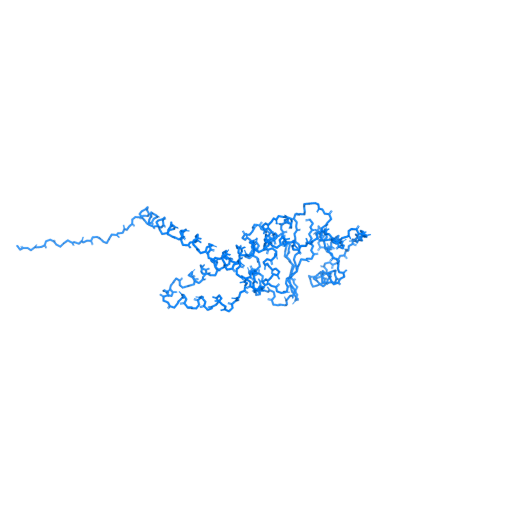OM 757 C C . GLN A 1 94 ? 0.841 -8.794 8.202 1.00 96.12 94 GLN A C 1
ATOM 759 O O . GLN A 1 94 ? 1.525 -9.822 8.220 1.00 96.12 94 GLN A O 1
ATOM 764 N N . TYR A 1 95 ? 0.928 -7.898 7.215 1.00 94.75 95 TYR A N 1
ATOM 765 C CA . TYR A 1 95 ? 1.853 -8.027 6.091 1.00 94.75 95 TYR A CA 1
ATOM 766 C C . TYR A 1 95 ? 3.301 -7.886 6.538 1.00 94.75 95 TYR A C 1
ATOM 768 O O . TYR A 1 95 ? 4.125 -8.684 6.107 1.00 94.75 95 TYR A O 1
ATOM 776 N N . SER A 1 96 ? 3.607 -6.954 7.445 1.00 92.12 96 SER A N 1
ATOM 777 C CA . SER A 1 96 ? 4.957 -6.819 7.997 1.00 92.12 96 SER A CA 1
ATOM 778 C C . SER A 1 96 ? 5.414 -8.089 8.723 1.00 92.12 96 SER A C 1
ATOM 780 O O . SER A 1 96 ? 6.525 -8.563 8.491 1.00 92.12 96 SER A O 1
ATOM 782 N N . LEU A 1 97 ? 4.548 -8.697 9.543 1.00 93.19 97 LEU A N 1
ATOM 783 C CA . LEU A 1 97 ? 4.850 -9.969 10.210 1.00 93.19 97 LEU A CA 1
ATOM 784 C C . LEU A 1 97 ? 5.055 -11.112 9.207 1.00 93.19 97 LEU A C 1
ATOM 786 O O . LEU A 1 97 ? 5.990 -11.897 9.346 1.00 93.19 97 LEU A O 1
ATOM 790 N N . THR A 1 98 ? 4.201 -11.188 8.186 1.00 90.56 98 THR A N 1
ATOM 791 C CA . THR A 1 98 ? 4.272 -12.225 7.145 1.00 90.56 98 THR A CA 1
ATOM 792 C C . THR A 1 98 ? 5.531 -12.083 6.296 1.00 90.56 98 THR A C 1
ATOM 794 O O . THR A 1 98 ? 6.203 -13.076 6.025 1.00 90.56 98 THR A O 1
ATOM 797 N N . ALA A 1 99 ? 5.881 -10.852 5.915 1.00 87.44 99 ALA A N 1
ATOM 798 C CA . ALA A 1 99 ? 7.087 -10.563 5.154 1.00 87.44 99 ALA A CA 1
ATOM 799 C C . ALA A 1 99 ? 8.343 -10.972 5.932 1.00 87.44 99 ALA A C 1
ATOM 801 O O . ALA A 1 99 ? 9.233 -11.610 5.382 1.00 87.44 99 ALA A O 1
ATOM 802 N N . GLN A 1 100 ? 8.385 -10.681 7.234 1.00 86.12 100 GLN A N 1
ATOM 803 C CA . GLN A 1 100 ? 9.491 -11.086 8.101 1.00 86.12 100 GLN A CA 1
ATOM 804 C C . GLN A 1 100 ? 9.577 -12.607 8.278 1.00 86.12 100 GLN A C 1
ATOM 806 O O . GLN A 1 100 ? 10.665 -13.162 8.173 1.00 86.12 100 GLN A O 1
ATOM 811 N N . ALA A 1 101 ? 8.451 -13.282 8.533 1.00 85.88 101 ALA A N 1
ATOM 812 C CA . ALA A 1 101 ? 8.423 -14.724 8.790 1.00 85.88 101 ALA A CA 1
ATOM 813 C C . ALA A 1 101 ? 8.850 -15.562 7.576 1.00 85.88 101 ALA A C 1
ATOM 815 O O . ALA A 1 101 ? 9.502 -16.589 7.739 1.00 85.88 101 ALA A O 1
ATOM 816 N N . ASN A 1 102 ? 8.495 -15.114 6.373 1.00 81.75 102 ASN A N 1
ATOM 817 C CA . ASN A 1 102 ? 8.842 -15.790 5.125 1.00 81.75 102 ASN A CA 1
ATOM 818 C C . ASN A 1 102 ? 10.169 -15.311 4.525 1.00 81.75 102 ASN A C 1
ATOM 820 O O . ASN A 1 102 ? 10.487 -15.704 3.406 1.00 81.75 102 ASN A O 1
ATOM 824 N N . GLU A 1 103 ? 10.890 -14.413 5.210 1.00 77.12 103 GLU A N 1
ATOM 825 C CA . GLU A 1 103 ? 12.023 -13.674 4.640 1.00 77.12 103 GLU A CA 1
ATOM 826 C C . GLU A 1 103 ? 11.693 -13.116 3.245 1.00 77.12 103 GLU A C 1
ATOM 828 O O . GLU A 1 103 ? 12.533 -13.119 2.343 1.00 77.12 103 GLU A O 1
ATOM 833 N N . VAL A 1 104 ? 10.441 -12.669 3.055 1.00 67.81 104 VAL A N 1
ATOM 834 C CA . VAL A 1 104 ? 9.959 -12.179 1.766 1.00 67.81 104 VAL A CA 1
ATOM 835 C C . VAL A 1 104 ? 10.862 -11.041 1.361 1.00 67.81 104 VAL A C 1
ATOM 837 O O . VAL A 1 104 ? 10.905 -9.984 1.989 1.00 67.81 104 VAL A O 1
ATOM 840 N N . LYS A 1 105 ? 11.562 -11.270 0.262 1.00 61.00 105 LYS A N 1
ATOM 841 C CA . LYS A 1 105 ? 12.112 -10.208 -0.543 1.00 61.00 105 LYS A CA 1
ATOM 842 C C . LYS A 1 105 ? 11.159 -10.085 -1.709 1.00 61.00 105 LYS A C 1
ATOM 844 O O . LYS A 1 105 ? 11.084 -10.985 -2.539 1.00 61.00 105 LYS A O 1
ATOM 849 N N . VAL A 1 106 ? 10.439 -8.965 -1.774 1.00 61.25 106 VAL A N 1
ATOM 850 C CA . VAL A 1 106 ? 9.619 -8.617 -2.950 1.00 61.25 106 VAL A CA 1
ATOM 851 C C . VAL A 1 106 ? 10.413 -8.761 -4.261 1.00 61.25 106 VAL A C 1
ATOM 853 O O . VAL A 1 106 ? 9.828 -8.981 -5.318 1.00 61.25 106 VAL A O 1
ATOM 856 N N . TYR A 1 107 ? 11.746 -8.712 -4.179 1.00 61.66 107 TYR A N 1
ATOM 857 C CA . TYR A 1 107 ? 12.637 -9.156 -5.235 1.00 61.66 107 TYR A CA 1
ATOM 858 C C . TYR A 1 107 ? 13.882 -9.847 -4.664 1.00 61.66 107 TYR A C 1
ATOM 860 O O . TYR A 1 107 ? 14.534 -9.296 -3.776 1.00 61.66 107 TYR A O 1
ATOM 868 N N . ASP A 1 108 ? 14.222 -11.040 -5.157 1.00 44.22 108 ASP A N 1
ATOM 869 C CA . ASP A 1 108 ? 15.436 -11.747 -4.743 1.00 44.22 108 ASP A CA 1
ATOM 870 C C . ASP A 1 108 ? 16.631 -11.279 -5.586 1.00 44.22 108 ASP A C 1
ATOM 872 O O . ASP A 1 108 ? 16.636 -11.413 -6.808 1.00 44.22 108 ASP A O 1
ATOM 876 N N . ASN A 1 109 ? 17.663 -10.736 -4.936 1.00 43.56 109 ASN A N 1
ATOM 877 C CA . ASN A 1 109 ? 18.919 -10.328 -5.584 1.00 43.56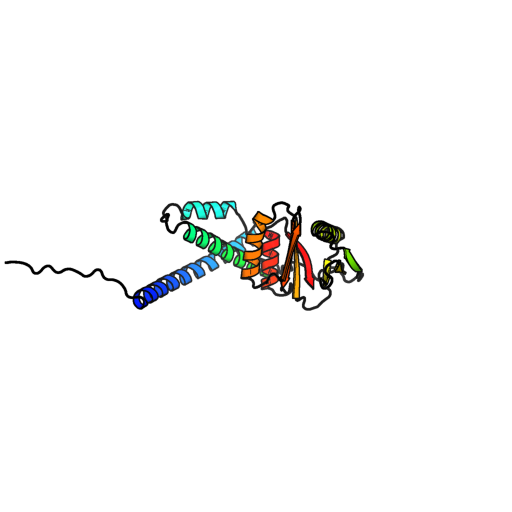 109 ASN A CA 1
ATOM 878 C C . ASN A 1 109 ? 19.727 -11.523 -6.143 1.00 43.56 109 ASN A C 1
ATOM 880 O O . ASN A 1 109 ? 20.827 -11.321 -6.651 1.00 43.56 109 ASN A O 1
ATOM 884 N N . THR A 1 110 ? 19.250 -12.765 -6.001 1.00 36.31 110 THR A N 1
ATOM 885 C CA . THR A 1 110 ? 20.005 -13.985 -6.337 1.00 36.31 110 THR A CA 1
ATOM 886 C C . THR A 1 110 ? 19.653 -14.607 -7.683 1.00 36.31 110 THR A C 1
ATOM 888 O O . THR A 1 110 ? 20.156 -15.686 -7.983 1.00 36.31 110 THR A O 1
ATOM 891 N N . LEU A 1 111 ? 18.865 -13.946 -8.535 1.00 37.19 111 LEU A N 1
ATOM 892 C CA . LEU A 1 111 ? 18.879 -14.272 -9.964 1.00 37.19 111 LEU A CA 1
ATOM 893 C C . LEU A 1 111 ? 20.127 -13.647 -10.596 1.00 37.19 111 LEU A C 1
ATOM 895 O O . LEU A 1 111 ? 20.076 -12.576 -11.185 1.00 37.19 111 LEU A O 1
ATOM 899 N N . ASP A 1 112 ? 21.253 -14.328 -10.382 1.00 35.62 112 ASP A N 1
ATOM 900 C CA . ASP A 1 112 ? 22.363 -14.465 -11.318 1.00 35.62 112 ASP A CA 1
ATOM 901 C C . ASP A 1 112 ? 22.682 -13.224 -12.173 1.00 35.62 112 ASP A C 1
ATOM 903 O O . ASP A 1 112 ? 22.217 -13.074 -13.306 1.00 35.62 112 ASP A O 1
ATOM 907 N N . ILE A 1 113 ? 23.605 -12.394 -11.664 1.00 41.06 113 ILE A N 1
ATOM 908 C CA . ILE A 1 113 ? 24.463 -11.506 -12.468 1.00 41.06 113 ILE A CA 1
ATOM 909 C C . ILE A 1 113 ? 25.323 -12.400 -13.378 1.00 41.06 113 ILE A C 1
ATOM 911 O O . ILE A 1 113 ? 26.511 -12.603 -13.145 1.00 41.06 113 ILE A O 1
ATOM 915 N N . VAL A 1 114 ? 24.714 -13.036 -14.374 1.00 43.00 114 VAL A N 1
ATOM 916 C CA . VAL A 1 114 ? 25.419 -13.904 -15.324 1.00 43.00 114 VAL A CA 1
ATOM 917 C C . VAL A 1 114 ? 25.546 -13.215 -16.679 1.00 43.00 114 VAL A C 1
ATOM 919 O O . VAL A 1 114 ? 26.453 -13.558 -17.423 1.00 43.00 114 VAL A O 1
ATOM 922 N N . ASN A 1 115 ? 24.753 -12.171 -16.959 1.00 48.34 115 ASN A N 1
ATOM 923 C CA . ASN A 1 115 ? 24.961 -11.255 -18.086 1.00 48.34 115 ASN A CA 1
ATOM 924 C C . ASN A 1 115 ? 24.410 -9.857 -17.749 1.00 48.34 115 ASN A C 1
ATOM 926 O O . ASN A 1 115 ? 23.192 -9.674 -17.709 1.00 48.34 115 ASN A O 1
ATOM 930 N N . ASP A 1 116 ? 25.288 -8.881 -17.504 1.00 54.56 116 ASP A N 1
ATOM 931 C CA . ASP A 1 116 ? 24.915 -7.465 -17.378 1.00 54.56 116 ASP A CA 1
ATOM 932 C C . ASP A 1 116 ? 24.489 -6.927 -18.753 1.00 54.56 116 ASP A C 1
ATOM 934 O O . ASP A 1 116 ? 25.313 -6.520 -19.570 1.00 54.56 116 ASP A O 1
ATOM 938 N N . ASN A 1 117 ? 23.184 -6.978 -19.026 1.00 65.94 117 ASN A N 1
ATOM 939 C CA . ASN A 1 117 ? 22.583 -6.471 -20.260 1.00 65.94 117 ASN A CA 1
ATOM 940 C C . ASN A 1 117 ? 22.008 -5.069 -20.035 1.00 65.94 117 ASN A C 1
ATOM 942 O O . ASN A 1 117 ? 20.834 -4.809 -20.307 1.00 65.94 117 ASN A O 1
ATOM 946 N N . SER A 1 118 ? 22.840 -4.171 -19.509 1.00 75.75 118 SER A N 1
ATOM 947 C CA . SER A 1 118 ? 22.511 -2.754 -19.392 1.00 75.75 118 SER A CA 1
ATOM 948 C C . SER A 1 118 ? 22.212 -2.155 -20.773 1.00 75.75 118 SER A C 1
ATOM 950 O O . SER A 1 118 ? 23.000 -2.268 -21.717 1.00 75.75 118 SER A O 1
ATOM 952 N N . CYS A 1 119 ? 21.047 -1.522 -20.904 1.00 79.69 119 CYS A N 1
ATOM 953 C CA . CYS A 1 119 ? 20.637 -0.835 -22.124 1.00 79.69 119 CYS A CA 1
ATOM 954 C C . CYS A 1 119 ? 20.044 0.535 -21.793 1.00 79.69 119 CYS A C 1
ATOM 956 O O . CYS A 1 119 ? 19.249 0.676 -20.860 1.00 79.69 119 CYS A O 1
ATOM 958 N N . ARG A 1 120 ? 20.405 1.547 -22.589 1.00 84.62 120 ARG A N 1
ATOM 959 C CA . ARG A 1 120 ? 19.823 2.891 -22.527 1.00 84.62 120 ARG A CA 1
ATOM 960 C C . ARG A 1 120 ? 18.723 3.008 -23.576 1.00 84.62 120 ARG A C 1
ATOM 962 O O . ARG A 1 120 ? 18.985 2.882 -24.770 1.00 84.62 120 ARG A O 1
ATOM 969 N N . VAL A 1 121 ? 17.504 3.278 -23.126 1.00 81.94 121 VAL A N 1
ATOM 970 C CA . VAL A 1 121 ? 16.310 3.409 -23.961 1.00 81.94 121 VAL A CA 1
ATOM 971 C C . VAL A 1 121 ? 15.844 4.859 -23.930 1.00 81.94 121 VAL A C 1
ATOM 973 O O . VAL A 1 121 ? 15.471 5.379 -22.880 1.00 81.94 121 VAL A O 1
ATOM 976 N N . THR A 1 122 ? 15.834 5.513 -25.089 1.00 78.75 122 THR A N 1
ATOM 977 C CA . THR A 1 122 ? 15.210 6.833 -25.242 1.00 78.75 122 THR A CA 1
ATOM 978 C C . THR A 1 122 ? 13.766 6.653 -25.682 1.00 78.75 122 THR A C 1
ATOM 980 O O . THR A 1 122 ? 13.488 5.995 -26.685 1.00 78.75 122 THR A O 1
ATOM 983 N N . VAL A 1 123 ? 12.844 7.252 -24.936 1.00 79.81 123 VAL A N 1
ATOM 984 C CA . VAL A 1 123 ? 11.418 7.271 -25.241 1.00 79.81 123 VAL A CA 1
ATOM 985 C C . VAL A 1 123 ? 11.026 8.696 -25.583 1.00 79.81 123 VAL A C 1
ATOM 987 O O . VAL A 1 123 ? 11.079 9.590 -24.739 1.00 79.81 123 VAL A O 1
ATOM 990 N N . ASN A 1 124 ? 10.599 8.909 -26.825 1.00 75.19 124 ASN A N 1
ATOM 991 C CA . ASN A 1 124 ? 10.027 10.188 -27.221 1.00 75.19 124 ASN A CA 1
ATOM 992 C C . ASN A 1 124 ? 8.708 10.371 -26.461 1.00 75.19 124 ASN A C 1
ATOM 994 O O . ASN A 1 124 ? 7.764 9.604 -26.660 1.00 75.19 124 ASN A O 1
ATOM 998 N N . ALA A 1 125 ? 8.634 11.385 -25.600 1.00 66.31 125 ALA A N 1
ATOM 999 C CA . ALA A 1 125 ? 7.492 11.665 -24.730 1.00 66.31 125 ALA A CA 1
ATOM 1000 C C . ALA A 1 125 ? 6.348 12.353 -25.499 1.00 66.31 125 ALA A C 1
ATOM 1002 O O . ALA A 1 125 ? 5.752 13.322 -25.038 1.00 66.31 125 ALA A O 1
ATOM 1003 N N . VAL A 1 126 ? 6.049 11.859 -26.705 1.00 68.06 126 VAL A N 1
ATOM 1004 C CA . VAL A 1 126 ? 5.001 12.397 -27.587 1.00 68.06 126 VAL A CA 1
ATOM 1005 C C . VAL A 1 126 ? 3.620 12.231 -26.944 1.00 68.06 126 VAL A C 1
ATOM 1007 O O . VAL A 1 126 ? 2.730 13.045 -27.173 1.00 68.06 126 VAL A O 1
ATOM 1010 N N . SER A 1 127 ? 3.446 11.200 -26.108 1.00 82.62 127 SER A N 1
ATOM 1011 C CA . SER A 1 127 ? 2.288 11.040 -25.227 1.00 82.62 127 SER A CA 1
ATOM 1012 C C . SER A 1 127 ? 2.618 10.169 -24.009 1.00 82.62 127 SER A C 1
ATOM 1014 O O . SER A 1 127 ? 3.534 9.343 -24.050 1.00 82.62 127 SER A O 1
ATOM 1016 N N . SER A 1 128 ? 1.837 10.324 -22.935 1.00 87.31 128 SER A N 1
ATOM 1017 C CA . SER A 1 128 ? 1.924 9.460 -21.751 1.00 87.31 128 SER A CA 1
ATOM 1018 C C . SER A 1 128 ? 1.569 8.002 -22.052 1.00 87.31 128 SER A C 1
ATOM 1020 O O . SER A 1 128 ? 2.125 7.113 -21.414 1.00 87.31 128 SER A O 1
ATOM 1022 N N . ASP A 1 129 ? 0.703 7.748 -23.042 1.00 91.00 129 ASP A N 1
ATOM 1023 C CA . ASP A 1 129 ? 0.354 6.394 -23.493 1.00 91.00 129 ASP A CA 1
ATOM 1024 C C . ASP A 1 129 ? 1.569 5.678 -24.098 1.00 91.00 129 ASP A C 1
ATOM 1026 O O . ASP A 1 129 ? 1.879 4.559 -23.709 1.00 91.00 129 ASP A O 1
ATOM 1030 N N . VAL A 1 130 ? 2.330 6.354 -24.969 1.00 90.12 130 VAL A N 1
ATOM 1031 C CA . VAL A 1 130 ? 3.557 5.789 -25.564 1.00 90.12 130 VAL A CA 1
ATOM 1032 C C . VAL A 1 130 ? 4.578 5.423 -24.485 1.00 90.12 130 VAL A C 1
ATOM 1034 O O . VAL A 1 130 ? 5.221 4.376 -24.561 1.00 90.12 130 VAL A O 1
ATOM 1037 N N . PHE A 1 131 ? 4.727 6.270 -23.463 1.00 91.19 131 PHE A N 1
ATOM 1038 C CA . PHE A 1 131 ? 5.611 5.974 -22.338 1.00 91.19 131 PHE A CA 1
ATOM 1039 C C . PHE A 1 131 ? 5.117 4.774 -21.519 1.00 91.19 131 PHE A C 1
ATOM 1041 O O . PHE A 1 131 ? 5.904 3.885 -21.193 1.00 91.19 131 PHE A O 1
ATOM 1048 N N . PHE A 1 132 ? 3.816 4.721 -21.236 1.00 94.31 132 PHE A N 1
ATOM 1049 C CA . PHE A 1 132 ? 3.181 3.619 -20.521 1.00 94.31 132 PHE A CA 1
ATOM 1050 C C . PHE A 1 132 ? 3.346 2.280 -21.246 1.00 94.31 132 PHE A C 1
ATOM 1052 O O . PHE A 1 132 ? 3.825 1.310 -20.653 1.00 94.31 132 PHE A O 1
ATOM 1059 N N . ASP A 1 133 ? 3.050 2.245 -22.544 1.00 93.50 133 ASP A N 1
ATOM 1060 C CA . ASP A 1 133 ? 3.199 1.052 -23.375 1.00 93.50 133 ASP A CA 1
ATOM 1061 C C . ASP A 1 133 ? 4.658 0.590 -23.433 1.00 93.50 133 ASP A C 1
ATOM 1063 O O . ASP A 1 133 ? 4.936 -0.610 -23.353 1.00 93.50 133 ASP A O 1
ATOM 1067 N N . LYS A 1 134 ? 5.616 1.529 -23.476 1.00 93.38 134 LYS A N 1
ATOM 1068 C CA . LYS A 1 134 ? 7.037 1.176 -23.450 1.00 93.38 134 LYS A CA 1
ATOM 1069 C C . LYS A 1 134 ? 7.454 0.523 -22.133 1.00 93.38 134 LYS A C 1
ATOM 1071 O O . LYS A 1 134 ? 8.189 -0.462 -22.156 1.00 93.38 134 LYS A O 1
ATOM 1076 N N . LEU A 1 135 ? 6.979 1.014 -20.988 1.00 93.69 135 LEU A N 1
ATOM 1077 C CA . LEU A 1 135 ? 7.253 0.368 -19.698 1.00 93.69 135 LEU A CA 1
ATOM 1078 C C . LEU A 1 135 ? 6.647 -1.043 -19.619 1.00 93.69 135 LEU A C 1
ATOM 1080 O O . LEU A 1 135 ? 7.276 -1.950 -19.070 1.00 93.69 135 LEU A O 1
ATOM 1084 N N . LYS A 1 136 ? 5.468 -1.263 -20.215 1.00 93.69 136 LYS A N 1
ATOM 1085 C CA . LYS A 1 136 ? 4.872 -2.605 -20.331 1.00 93.69 136 LYS A CA 1
ATOM 1086 C C . LYS A 1 136 ? 5.694 -3.540 -21.219 1.00 93.69 136 LYS A C 1
ATOM 1088 O O . LYS A 1 136 ? 5.854 -4.714 -20.879 1.00 93.69 136 LYS A O 1
ATOM 1093 N N . GLU A 1 137 ? 6.232 -3.037 -22.327 1.00 92.75 137 GLU A N 1
ATOM 1094 C CA . GLU A 1 137 ? 7.130 -3.788 -23.215 1.00 92.75 137 GLU A CA 1
ATOM 1095 C C . GLU A 1 137 ? 8.411 -4.219 -22.481 1.00 92.75 137 GLU A C 1
ATOM 1097 O O . GLU A 1 137 ? 8.796 -5.389 -22.549 1.00 92.75 137 GLU A O 1
ATOM 1102 N N . LEU A 1 138 ? 9.031 -3.304 -21.723 1.00 90.69 138 LEU A N 1
ATOM 1103 C CA . LEU A 1 138 ? 10.216 -3.597 -20.907 1.00 90.69 138 LEU A CA 1
ATOM 1104 C C . LEU A 1 138 ? 9.927 -4.691 -19.875 1.00 90.69 138 LEU A C 1
ATOM 1106 O O . LEU A 1 138 ? 10.639 -5.693 -19.833 1.00 90.69 138 LEU A O 1
ATOM 1110 N N . LYS A 1 139 ? 8.824 -4.559 -19.126 1.00 88.69 139 LYS A N 1
ATOM 1111 C CA . LYS A 1 139 ? 8.376 -5.578 -18.165 1.00 88.69 139 LYS A CA 1
ATOM 1112 C C . LYS A 1 139 ? 8.198 -6.947 -18.825 1.00 88.69 139 LYS A C 1
ATOM 1114 O O . LYS A 1 139 ? 8.660 -7.956 -18.298 1.00 88.69 139 LYS A O 1
ATOM 1119 N N . SER A 1 140 ? 7.535 -6.981 -19.983 1.00 90.31 140 SER A N 1
ATOM 1120 C CA . SER A 1 140 ? 7.273 -8.215 -20.741 1.00 90.31 140 SER A CA 1
ATOM 1121 C C . SER A 1 140 ? 8.557 -8.858 -21.269 1.00 90.31 140 SER A C 1
ATOM 1123 O O . SER A 1 140 ? 8.598 -10.065 -21.485 1.00 90.31 140 SER A O 1
ATOM 1125 N N . SER A 1 141 ? 9.610 -8.056 -21.434 1.00 88.62 141 SER A N 1
ATOM 1126 C CA . SER A 1 141 ? 10.952 -8.485 -21.836 1.00 88.62 141 SER A CA 1
ATOM 1127 C C . SER A 1 141 ? 11.861 -8.815 -20.643 1.00 88.62 141 SER A C 1
ATOM 1129 O O . SER A 1 141 ? 13.063 -8.986 -20.828 1.00 88.62 141 SER A O 1
ATOM 1131 N N . SER A 1 142 ? 11.310 -8.885 -19.423 1.00 88.12 142 SER A N 1
ATOM 1132 C CA . SER A 1 142 ? 12.058 -9.114 -18.177 1.00 88.12 142 SER A CA 1
ATOM 1133 C C . SER A 1 142 ? 13.165 -8.081 -17.923 1.00 88.12 142 SER A C 1
ATOM 1135 O O . SER A 1 142 ? 14.216 -8.410 -17.376 1.00 88.12 142 SER A O 1
ATOM 1137 N N . LEU A 1 143 ? 12.924 -6.828 -18.322 1.00 90.38 143 LEU A N 1
ATOM 1138 C CA . LEU A 1 143 ? 13.794 -5.688 -18.045 1.00 90.38 143 LEU A CA 1
ATOM 1139 C C . LEU A 1 143 ? 13.154 -4.760 -17.011 1.00 90.38 143 LEU A C 1
ATOM 1141 O O . LEU A 1 143 ? 11.963 -4.450 -17.080 1.00 90.38 143 LEU A O 1
ATOM 1145 N N . PHE A 1 144 ? 13.984 -4.271 -16.098 1.00 92.81 144 PHE A N 1
ATOM 1146 C CA . PHE A 1 144 ? 13.657 -3.269 -15.096 1.00 92.81 144 PHE A CA 1
ATOM 1147 C C . PHE A 1 144 ? 14.289 -1.935 -15.441 1.00 92.81 144 PHE A C 1
ATOM 1149 O O . PHE A 1 144 ? 15.363 -1.882 -16.032 1.00 92.81 144 PHE A O 1
ATOM 1156 N N . VAL A 1 145 ? 13.637 -0.854 -15.030 1.00 94.81 145 VAL A N 1
ATOM 1157 C CA . VAL A 1 145 ? 14.192 0.496 -15.069 1.00 94.81 145 VAL A CA 1
ATOM 1158 C C . VAL A 1 145 ? 15.141 0.673 -13.885 1.00 94.81 145 VAL A C 1
ATOM 1160 O O . VAL A 1 145 ? 14.731 0.572 -12.732 1.00 94.81 145 VAL A O 1
ATOM 1163 N N . THR A 1 146 ? 16.401 0.978 -14.171 1.00 94.44 146 THR A N 1
ATOM 1164 C CA . THR A 1 146 ? 17.471 1.220 -13.189 1.00 94.44 146 THR A CA 1
ATOM 1165 C C . THR A 1 146 ? 18.021 2.645 -13.264 1.00 94.44 146 THR A C 1
ATOM 1167 O O . THR A 1 146 ? 19.023 2.966 -12.635 1.00 94.44 146 THR A O 1
ATOM 1170 N N . GLY A 1 147 ? 17.347 3.513 -14.014 1.00 94.12 147 GLY A N 1
ATOM 1171 C CA . GLY A 1 147 ? 17.578 4.949 -14.045 1.00 94.12 147 GLY A CA 1
ATOM 1172 C C . GLY A 1 147 ? 16.482 5.623 -14.859 1.00 94.12 147 GLY A C 1
ATOM 1173 O O . GLY A 1 147 ? 16.059 5.093 -15.886 1.00 94.12 147 GLY A O 1
ATOM 1174 N N . PHE A 1 148 ? 15.999 6.776 -14.402 1.00 94.56 148 PHE A N 1
ATOM 1175 C CA . PHE A 1 148 ? 14.937 7.517 -15.080 1.00 94.56 148 PHE A CA 1
ATOM 1176 C C . PHE A 1 148 ? 15.261 9.013 -15.111 1.00 94.56 148 PHE A C 1
ATOM 1178 O O . PHE A 1 148 ? 15.077 9.730 -14.128 1.00 94.56 148 PHE A O 1
ATOM 1185 N N . ASP A 1 149 ? 15.729 9.489 -16.266 1.00 91.56 149 ASP A N 1
ATOM 1186 C CA . ASP A 1 149 ? 15.990 10.904 -16.524 1.00 91.56 149 ASP A CA 1
ATOM 1187 C C . ASP A 1 149 ? 14.809 11.547 -17.273 1.00 91.56 149 ASP A C 1
ATOM 1189 O O . ASP A 1 149 ? 14.323 11.049 -18.294 1.00 91.56 149 ASP A O 1
ATOM 1193 N N . ARG A 1 150 ? 14.347 12.675 -16.727 1.00 89.06 150 ARG A N 1
ATOM 1194 C CA . ARG A 1 150 ? 13.208 13.480 -17.193 1.00 89.06 150 ARG A CA 1
ATOM 1195 C C . ARG A 1 150 ? 13.583 14.946 -17.434 1.00 89.06 150 ARG A C 1
ATOM 1197 O O . ARG A 1 150 ? 12.707 15.805 -17.487 1.00 89.06 150 ARG A O 1
ATOM 1204 N N . ASN A 1 151 ? 14.873 15.268 -17.519 1.00 86.00 151 ASN A N 1
ATOM 1205 C CA . ASN A 1 151 ? 15.341 16.649 -17.648 1.00 86.00 151 ASN A CA 1
ATOM 1206 C C . ASN A 1 151 ? 14.951 17.282 -18.995 1.00 86.00 151 ASN A C 1
ATOM 1208 O O . ASN A 1 151 ? 14.793 18.502 -19.086 1.00 86.00 151 ASN A O 1
ATOM 1212 N N . ASN A 1 152 ? 14.777 16.468 -20.041 1.00 80.19 152 ASN A N 1
ATOM 1213 C CA . ASN A 1 152 ? 14.297 16.925 -21.340 1.00 80.19 152 ASN A CA 1
ATOM 1214 C C . ASN A 1 152 ? 12.759 16.905 -21.382 1.00 80.19 152 ASN A C 1
ATOM 1216 O O . ASN A 1 152 ? 12.130 15.899 -21.078 1.00 80.19 152 ASN A O 1
ATOM 1220 N N . LYS A 1 153 ? 12.135 18.012 -21.806 1.00 74.25 153 LYS A N 1
ATOM 1221 C CA . LYS A 1 153 ? 10.666 18.130 -21.870 1.00 74.25 153 LYS A CA 1
ATOM 1222 C C . LYS A 1 153 ? 10.013 17.189 -22.884 1.00 74.25 153 LYS A C 1
ATOM 1224 O O . LYS A 1 153 ? 8.831 16.897 -22.743 1.00 74.25 153 LYS A O 1
ATOM 1229 N N . ASN A 1 154 ? 10.760 16.753 -23.897 1.00 79.06 154 ASN A N 1
ATOM 1230 C CA . ASN A 1 154 ? 10.221 15.984 -25.021 1.00 79.06 154 ASN A CA 1
ATOM 1231 C C . ASN A 1 154 ? 10.666 14.516 -25.021 1.00 79.06 154 ASN A C 1
ATOM 1233 O O . ASN A 1 154 ? 10.217 13.745 -25.868 1.00 79.06 154 ASN A O 1
ATOM 1237 N N . GLU A 1 155 ? 11.554 14.125 -24.108 1.00 85.75 155 GLU A N 1
ATOM 1238 C CA . GLU A 1 155 ? 12.165 12.799 -24.099 1.00 85.75 155 GLU A CA 1
ATOM 1239 C C . GLU A 1 155 ? 12.358 12.313 -22.669 1.00 85.75 155 GLU A C 1
ATOM 1241 O O . GLU A 1 155 ? 12.896 13.021 -21.818 1.00 85.75 155 GLU A O 1
ATOM 1246 N N . PHE A 1 156 ? 11.962 11.070 -22.438 1.00 89.62 156 PHE A N 1
ATOM 1247 C CA . PHE A 1 156 ? 12.324 10.321 -21.251 1.00 89.62 156 PHE A CA 1
ATOM 1248 C C . PHE A 1 156 ? 13.472 9.389 -21.597 1.00 89.62 156 PHE A C 1
ATOM 1250 O O . PHE A 1 156 ? 13.434 8.694 -22.613 1.00 89.62 156 PHE A O 1
ATOM 1257 N N . VAL A 1 157 ? 14.490 9.358 -20.747 1.00 90.81 157 VAL A N 1
ATOM 1258 C CA . VAL A 1 157 ? 15.603 8.426 -20.904 1.00 90.81 157 VAL A CA 1
ATOM 1259 C C . VAL A 1 157 ? 15.555 7.430 -19.763 1.00 90.81 157 VAL A C 1
ATOM 1261 O O . VAL A 1 157 ? 15.582 7.807 -18.592 1.00 90.81 157 VAL A O 1
ATOM 1264 N N . LEU A 1 158 ? 15.482 6.156 -20.127 1.00 93.50 158 LEU A N 1
ATOM 1265 C CA . LEU A 1 158 ? 15.486 5.039 -19.201 1.00 93.50 158 LEU A CA 1
ATOM 1266 C C . LEU A 1 158 ? 16.812 4.297 -19.314 1.00 93.50 158 LEU A C 1
ATOM 1268 O O . LEU A 1 158 ? 17.258 3.954 -20.410 1.00 93.50 158 LEU A O 1
ATOM 1272 N N . GLU A 1 159 ? 17.421 4.014 -18.176 1.00 94.12 159 GLU A N 1
ATOM 1273 C CA . GLU A 1 159 ? 18.436 2.973 -18.062 1.00 94.12 159 GLU A CA 1
ATOM 1274 C C . GLU A 1 159 ? 17.729 1.693 -17.638 1.00 94.12 159 GLU A C 1
ATOM 1276 O O . GLU A 1 159 ? 16.818 1.734 -16.808 1.00 94.12 159 GLU A O 1
ATOM 1281 N N . THR A 1 160 ? 18.093 0.571 -18.250 1.00 93.00 160 THR A N 1
ATOM 1282 C CA . THR A 1 160 ? 17.417 -0.707 -18.028 1.00 93.00 160 THR A CA 1
ATOM 1283 C C . THR A 1 160 ? 18.402 -1.828 -17.768 1.00 93.00 160 THR A C 1
ATOM 1285 O O . THR A 1 160 ? 19.516 -1.809 -18.292 1.00 93.00 160 THR A O 1
ATOM 1288 N N . ASN A 1 161 ? 17.984 -2.807 -16.972 1.00 89.75 161 ASN A N 1
ATOM 1289 C CA . ASN A 1 161 ? 18.768 -3.987 -16.633 1.00 89.75 161 ASN A CA 1
ATOM 1290 C C . ASN A 1 161 ? 17.841 -5.195 -16.416 1.00 89.75 161 ASN A C 1
ATOM 1292 O O . ASN A 1 161 ? 16.649 -5.033 -16.171 1.00 89.75 161 ASN A O 1
ATOM 1296 N N . ASN A 1 162 ? 18.368 -6.413 -16.490 1.00 86.75 162 ASN A N 1
ATOM 1297 C CA . ASN A 1 162 ? 17.633 -7.623 -16.095 1.00 86.75 162 ASN A CA 1
ATOM 1298 C C . ASN A 1 162 ? 17.552 -7.790 -14.563 1.00 86.75 162 ASN A C 1
ATOM 1300 O O . ASN A 1 162 ? 16.711 -8.537 -14.065 1.00 86.75 162 ASN A O 1
ATOM 1304 N N . SER A 1 163 ? 18.382 -7.060 -13.818 1.00 86.25 163 SER A N 1
ATOM 1305 C CA . SER A 1 163 ? 18.307 -6.902 -12.366 1.00 86.25 163 SER A CA 1
ATOM 1306 C C . SER A 1 163 ? 17.433 -5.702 -11.993 1.00 86.25 163 SER A C 1
ATOM 1308 O O . SER A 1 163 ? 17.497 -4.658 -12.637 1.00 86.25 163 SER A O 1
ATOM 1310 N N . LEU A 1 164 ? 16.645 -5.817 -10.918 1.00 87.50 164 LEU A N 1
ATOM 1311 C CA . LEU A 1 164 ? 15.721 -4.756 -10.491 1.00 87.50 164 LEU A CA 1
ATOM 1312 C C . LEU A 1 164 ? 16.418 -3.444 -10.094 1.00 87.50 164 LEU A C 1
ATOM 1314 O O . LEU A 1 164 ? 15.835 -2.372 -10.225 1.00 87.50 164 LEU A O 1
ATOM 1318 N N . THR A 1 165 ? 17.649 -3.536 -9.599 1.00 86.31 165 THR A N 1
ATOM 1319 C CA . THR A 1 165 ? 18.504 -2.395 -9.271 1.00 86.31 165 THR A CA 1
ATOM 1320 C C . THR A 1 165 ? 19.952 -2.749 -9.580 1.00 86.31 165 THR A C 1
ATOM 1322 O O . THR A 1 165 ? 20.369 -3.896 -9.419 1.00 86.31 165 THR A O 1
ATOM 1325 N N . THR A 1 166 ? 20.730 -1.753 -9.991 1.00 85.94 166 THR A N 1
ATOM 1326 C CA . THR A 1 166 ? 22.188 -1.838 -10.173 1.00 85.94 166 THR A CA 1
ATOM 1327 C C . THR A 1 166 ? 22.953 -1.122 -9.056 1.00 85.94 166 THR A C 1
ATOM 1329 O O . THR A 1 166 ? 24.182 -1.173 -9.010 1.00 85.94 166 THR A O 1
ATOM 1332 N N . VAL A 1 167 ? 22.241 -0.470 -8.129 1.00 85.81 167 VAL A N 1
ATOM 1333 C CA . VAL A 1 167 ? 22.814 0.293 -7.015 1.00 85.81 167 VAL A CA 1
ATOM 1334 C C . VAL A 1 167 ? 22.538 -0.378 -5.671 1.00 85.81 167 VAL A C 1
ATOM 1336 O O . VAL A 1 167 ? 21.512 -1.028 -5.462 1.00 85.81 167 VAL A O 1
ATOM 1339 N N . SER A 1 168 ? 23.457 -0.189 -4.722 1.00 85.44 168 SER A N 1
ATOM 1340 C CA . SER A 1 168 ? 23.381 -0.785 -3.380 1.00 85.44 168 SER A CA 1
ATOM 1341 C C . SER A 1 168 ? 22.343 -0.131 -2.466 1.00 85.44 168 SER A C 1
ATOM 1343 O O . SER A 1 168 ? 21.924 -0.730 -1.478 1.00 85.44 168 SER A O 1
ATOM 1345 N N . SER A 1 169 ? 21.933 1.099 -2.773 1.00 88.25 169 SER A N 1
ATOM 1346 C CA . SER A 1 169 ? 20.948 1.849 -1.998 1.00 88.25 169 SER A CA 1
ATOM 1347 C C . SER A 1 169 ? 20.092 2.707 -2.932 1.00 88.25 169 SER A C 1
ATOM 1349 O O . SER A 1 169 ? 20.295 3.924 -2.976 1.00 88.25 169 SER A O 1
ATOM 1351 N N . PRO A 1 170 ? 19.155 2.093 -3.677 1.00 90.88 170 PRO A N 1
ATOM 1352 C CA . PRO A 1 170 ? 18.245 2.837 -4.531 1.00 90.88 170 PRO A CA 1
ATOM 1353 C C . PRO A 1 170 ? 17.397 3.786 -3.687 1.00 90.88 170 PRO A C 1
ATOM 1355 O O . PRO A 1 170 ? 17.097 3.530 -2.516 1.00 90.88 170 PRO A O 1
ATOM 1358 N N . SER A 1 171 ? 17.039 4.909 -4.289 1.00 95.38 171 SER A N 1
ATOM 1359 C CA . SER A 1 171 ? 16.249 5.967 -3.658 1.00 95.38 171 SER A CA 1
ATOM 1360 C C . SER A 1 171 ? 14.852 6.089 -4.255 1.00 95.38 171 SER A C 1
ATOM 1362 O O . SER A 1 171 ? 14.034 6.853 -3.738 1.00 95.38 171 SER A O 1
ATOM 1364 N N . SER A 1 172 ? 14.585 5.337 -5.320 1.00 97.06 172 SER A N 1
ATOM 1365 C CA . SER A 1 172 ? 13.337 5.332 -6.055 1.00 97.06 172 SER A CA 1
ATOM 1366 C C . SER A 1 172 ? 12.834 3.911 -6.294 1.00 97.06 172 SER A C 1
ATOM 1368 O O . SER A 1 172 ? 13.600 2.974 -6.538 1.00 97.06 172 SER A O 1
ATOM 1370 N N . VAL A 1 173 ? 11.512 3.769 -6.272 1.00 97.50 173 VAL A N 1
ATOM 1371 C CA . VAL A 1 173 ? 10.791 2.589 -6.754 1.00 97.50 173 VAL A CA 1
ATOM 1372 C C . VAL A 1 173 ? 9.763 3.060 -7.771 1.00 97.50 173 VAL A C 1
ATOM 1374 O O . VAL A 1 173 ? 8.969 3.956 -7.484 1.00 97.50 173 VAL A O 1
ATOM 1377 N N . LEU A 1 174 ? 9.777 2.455 -8.955 1.00 97.62 174 LEU A N 1
ATOM 1378 C CA . LEU A 1 174 ? 8.850 2.752 -10.038 1.00 97.62 174 LEU A CA 1
ATOM 1379 C C . LEU A 1 174 ? 7.792 1.653 -10.119 1.00 97.62 174 LEU A C 1
ATOM 1381 O O . LEU A 1 174 ? 8.106 0.485 -10.355 1.00 97.62 174 LEU A O 1
ATOM 1385 N N . LEU A 1 175 ? 6.535 2.036 -9.928 1.00 97.62 175 LEU A N 1
ATOM 1386 C CA . LEU A 1 175 ? 5.372 1.163 -9.987 1.00 97.62 175 LEU A CA 1
ATOM 1387 C C . LEU A 1 175 ? 4.565 1.443 -11.251 1.00 97.62 175 LEU A C 1
ATOM 1389 O O . LEU A 1 175 ? 4.439 2.592 -11.678 1.00 97.62 175 LEU A O 1
ATOM 1393 N N . ILE A 1 176 ? 3.964 0.394 -11.802 1.00 97.00 176 ILE A N 1
ATOM 1394 C CA . ILE A 1 176 ? 2.919 0.495 -12.820 1.00 97.00 176 ILE A CA 1
ATOM 1395 C C . ILE A 1 176 ? 1.624 -0.087 -12.266 1.00 97.00 176 ILE A C 1
ATOM 1397 O O . ILE A 1 176 ? 1.639 -1.145 -11.635 1.00 97.00 176 ILE A O 1
ATOM 1401 N N . VAL A 1 177 ? 0.518 0.606 -12.508 1.00 97.50 177 VAL A N 1
ATOM 1402 C CA . VAL A 1 177 ? -0.844 0.112 -12.304 1.00 97.50 177 VAL A CA 1
ATOM 1403 C C . VAL A 1 177 ? -1.431 -0.116 -13.690 1.00 97.50 177 VAL A C 1
ATOM 1405 O O . VAL A 1 177 ? -1.750 0.844 -14.389 1.00 97.50 177 VAL A O 1
ATOM 1408 N N . ASP A 1 178 ? -1.513 -1.378 -14.100 1.00 96.06 178 ASP A N 1
ATOM 1409 C CA . ASP A 1 178 ? -1.985 -1.806 -15.419 1.00 96.06 178 ASP A CA 1
ATOM 1410 C C . ASP A 1 178 ? -3.492 -2.076 -15.395 1.00 96.06 178 ASP A C 1
ATOM 1412 O O . ASP A 1 178 ? -3.944 -3.220 -15.379 1.00 96.06 178 ASP A O 1
ATOM 1416 N N . ASP A 1 179 ? -4.268 -0.998 -15.296 1.00 95.56 179 ASP A N 1
ATOM 1417 C CA . ASP A 1 179 ? -5.727 -1.041 -15.253 1.00 95.56 179 ASP A CA 1
ATOM 1418 C C . ASP A 1 179 ? -6.317 0.254 -15.821 1.00 95.56 179 ASP A C 1
ATOM 1420 O O . ASP A 1 179 ? -6.023 1.343 -15.329 1.00 95.56 179 ASP A O 1
ATOM 1424 N N . ALA A 1 180 ? -7.209 0.160 -16.807 1.00 94.94 180 ALA A N 1
ATOM 1425 C CA . ALA A 1 180 ? -7.922 1.328 -17.330 1.00 94.94 180 ALA A CA 1
ATOM 1426 C C . ALA A 1 180 ? -8.776 2.029 -16.251 1.00 94.94 180 ALA A C 1
ATOM 1428 O O . ALA A 1 180 ? -9.021 3.232 -16.332 1.00 94.94 180 ALA A O 1
ATOM 1429 N N . ASN A 1 181 ? -9.175 1.302 -15.202 1.00 95.38 181 ASN A N 1
ATOM 1430 C CA . ASN A 1 181 ? -9.910 1.822 -14.051 1.00 95.38 181 ASN A CA 1
ATOM 1431 C C . ASN A 1 181 ? -8.993 2.180 -12.867 1.00 95.38 181 ASN A C 1
ATOM 1433 O O . ASN A 1 181 ? -9.446 2.252 -11.724 1.00 95.38 181 ASN A O 1
ATOM 1437 N N . TYR A 1 182 ? -7.700 2.443 -13.111 1.00 94.56 182 TYR A N 1
ATOM 1438 C CA . TYR A 1 182 ? -6.725 2.768 -12.059 1.00 94.56 182 TYR A CA 1
ATOM 1439 C C . TYR A 1 182 ? -7.162 3.921 -11.138 1.00 94.56 182 TYR A C 1
ATOM 1441 O O . TYR A 1 182 ? -6.696 3.998 -10.003 1.00 94.56 182 TYR A O 1
ATOM 1449 N N . PHE A 1 183 ? -8.040 4.824 -11.589 1.00 92.88 183 PHE A N 1
ATOM 1450 C CA . PHE A 1 183 ? -8.556 5.935 -10.786 1.00 92.88 183 PHE A CA 1
ATOM 1451 C C . PHE A 1 183 ? -9.337 5.471 -9.544 1.00 92.88 183 PHE A C 1
ATOM 1453 O O . PHE A 1 183 ? -9.362 6.191 -8.546 1.00 92.88 183 PHE A O 1
ATOM 1460 N N . GLU A 1 184 ? -9.917 4.267 -9.563 1.00 92.88 184 GLU A N 1
ATOM 1461 C CA . GLU A 1 184 ? -10.575 3.665 -8.395 1.00 92.88 184 GLU A CA 1
ATOM 1462 C C . GLU A 1 184 ? -9.562 3.097 -7.387 1.00 92.88 184 GLU A C 1
ATOM 1464 O O . GLU A 1 184 ? -9.843 3.016 -6.191 1.00 92.88 184 GLU A O 1
ATOM 1469 N N . LEU A 1 185 ? -8.361 2.744 -7.857 1.00 92.94 185 LEU A N 1
ATOM 1470 C CA . LEU A 1 185 ? -7.312 2.084 -7.074 1.00 92.94 185 LEU A CA 1
ATOM 1471 C C . LEU A 1 185 ? -6.285 3.078 -6.516 1.00 92.94 185 LEU A C 1
ATOM 1473 O O . LEU A 1 185 ? -5.803 2.925 -5.391 1.00 92.94 185 LEU A O 1
ATOM 1477 N N . ILE A 1 186 ? -5.953 4.115 -7.291 1.00 94.38 186 ILE A N 1
ATOM 1478 C CA . ILE A 1 186 ? -4.821 5.014 -7.035 1.00 94.38 186 ILE A CA 1
ATOM 1479 C C . ILE A 1 186 ? -4.928 5.722 -5.683 1.00 94.38 186 ILE A C 1
ATOM 1481 O O . ILE A 1 186 ? -3.923 5.881 -5.001 1.00 94.38 186 ILE A O 1
ATOM 1485 N N . GLY A 1 187 ? -6.135 6.090 -5.245 1.00 93.25 187 GLY A N 1
ATOM 1486 C CA . GLY A 1 187 ? -6.335 6.714 -3.935 1.00 93.25 187 GLY A CA 1
ATOM 1487 C C . GLY A 1 187 ? -5.949 5.792 -2.774 1.00 93.25 187 GLY A C 1
ATOM 1488 O O . GLY A 1 187 ? -5.321 6.238 -1.814 1.00 93.25 187 GLY A O 1
ATOM 1489 N N . GLY A 1 188 ? -6.275 4.499 -2.879 1.00 92.94 188 GLY A N 1
ATOM 1490 C CA . GLY A 1 188 ? -5.886 3.486 -1.896 1.00 92.94 188 GLY A CA 1
ATOM 1491 C C . GLY A 1 188 ? -4.380 3.236 -1.899 1.00 92.94 188 GLY A C 1
ATOM 1492 O O . GLY A 1 188 ? -3.758 3.248 -0.838 1.00 92.94 188 GLY A O 1
ATOM 1493 N N . ILE A 1 189 ? -3.787 3.102 -3.090 1.00 95.06 189 ILE A N 1
ATOM 1494 C CA . ILE A 1 189 ? -2.338 2.920 -3.266 1.00 95.06 189 ILE A CA 1
ATOM 1495 C C . ILE A 1 189 ? -1.573 4.100 -2.656 1.00 95.06 189 ILE A C 1
ATOM 1497 O O . ILE A 1 189 ? -0.690 3.888 -1.830 1.00 95.06 189 ILE A O 1
ATOM 1501 N N . LEU A 1 190 ? -1.947 5.337 -2.997 1.00 95.62 190 LEU A N 1
ATOM 1502 C CA . LEU A 1 190 ? -1.283 6.540 -2.489 1.00 95.62 190 LEU A CA 1
ATOM 1503 C C . LEU A 1 190 ? -1.464 6.721 -0.978 1.00 95.62 190 LEU A C 1
ATOM 1505 O O . LEU A 1 190 ? -0.552 7.208 -0.309 1.00 95.62 190 LEU A O 1
ATOM 1509 N N . SER A 1 191 ? -2.613 6.313 -0.426 1.00 93.75 191 SER A N 1
ATOM 1510 C CA . SER A 1 191 ? -2.816 6.297 1.025 1.00 93.75 191 SER A CA 1
ATOM 1511 C C . SER A 1 191 ? -1.839 5.341 1.707 1.00 93.75 191 SER A C 1
ATOM 1513 O O . SER A 1 191 ? -1.208 5.740 2.679 1.00 93.75 191 SER A O 1
ATOM 1515 N N . ILE A 1 192 ? -1.699 4.114 1.192 1.00 95.06 192 ILE A N 1
ATOM 1516 C CA . ILE A 1 192 ? -0.767 3.115 1.735 1.00 95.06 192 ILE A CA 1
ATOM 1517 C C . ILE A 1 192 ? 0.666 3.642 1.646 1.00 95.06 192 ILE A C 1
ATOM 1519 O O . ILE A 1 192 ? 1.383 3.657 2.638 1.00 95.06 192 ILE A O 1
ATOM 1523 N N . THR A 1 193 ? 1.097 4.143 0.486 1.00 95.94 193 THR A N 1
ATOM 1524 C CA . THR A 1 193 ? 2.483 4.615 0.327 1.00 95.94 193 THR A CA 1
ATOM 1525 C C . THR A 1 193 ? 2.806 5.794 1.245 1.00 95.94 193 THR A C 1
ATOM 1527 O O . THR A 1 193 ? 3.918 5.891 1.767 1.00 95.94 193 THR A O 1
ATOM 1530 N N . ALA A 1 194 ? 1.830 6.672 1.494 1.00 93.94 194 ALA A N 1
ATOM 1531 C CA . ALA A 1 194 ? 1.991 7.794 2.412 1.00 93.94 194 ALA A CA 1
ATOM 1532 C C . ALA A 1 194 ? 2.181 7.346 3.872 1.00 93.94 194 ALA A C 1
ATOM 1534 O O . ALA A 1 194 ? 3.000 7.942 4.573 1.00 93.94 194 ALA A O 1
ATOM 1535 N N . ASP A 1 195 ? 1.491 6.288 4.312 1.00 92.31 195 ASP A N 1
ATOM 1536 C CA . ASP A 1 195 ? 1.619 5.742 5.673 1.00 92.31 195 ASP A CA 1
ATOM 1537 C C . ASP A 1 195 ? 3.040 5.225 5.965 1.00 92.31 195 ASP A C 1
ATOM 1539 O O . ASP A 1 195 ? 3.533 5.344 7.086 1.00 92.31 195 ASP A O 1
ATOM 1543 N N . TYR A 1 196 ? 3.743 4.752 4.932 1.00 94.25 196 TYR A N 1
ATOM 1544 C CA . TYR A 1 196 ? 5.138 4.300 5.001 1.00 94.25 196 TYR A CA 1
ATOM 1545 C C . TYR A 1 196 ? 6.169 5.399 4.693 1.00 94.25 196 TYR A C 1
ATOM 1547 O O . TYR A 1 196 ? 7.359 5.114 4.558 1.00 94.25 196 TYR A O 1
ATOM 1555 N N . ASN A 1 197 ? 5.739 6.661 4.563 1.00 94.06 197 ASN A N 1
ATOM 1556 C CA . ASN A 1 197 ? 6.588 7.794 4.173 1.00 94.06 197 ASN A CA 1
ATOM 1557 C C . ASN A 1 197 ? 7.313 7.586 2.818 1.00 94.06 197 ASN A C 1
ATOM 1559 O O . ASN A 1 197 ? 8.337 8.216 2.548 1.00 94.06 197 ASN A O 1
ATOM 1563 N N . ALA A 1 198 ? 6.759 6.738 1.945 1.00 96.19 198 ALA A N 1
ATOM 1564 C CA . ALA A 1 198 ? 7.199 6.554 0.567 1.00 96.19 198 ALA A CA 1
ATOM 1565 C C . ALA A 1 198 ? 6.565 7.651 -0.300 1.00 96.19 198 ALA A C 1
ATOM 1567 O O . ALA A 1 198 ? 5.481 7.492 -0.866 1.00 96.19 198 ALA A O 1
ATOM 1568 N N . LYS A 1 199 ? 7.208 8.820 -0.335 1.00 95.62 199 LYS A N 1
ATOM 1569 C CA . LYS A 1 199 ? 6.656 10.011 -0.995 1.00 95.62 199 LYS A CA 1
ATOM 1570 C C . LYS A 1 199 ? 6.583 9.811 -2.498 1.00 95.62 199 LYS A C 1
ATOM 1572 O O . LYS A 1 199 ? 7.576 9.445 -3.114 1.00 95.62 199 LYS A O 1
ATOM 1577 N N . THR A 1 200 ? 5.455 10.150 -3.103 1.00 97.19 200 THR A N 1
ATOM 1578 C CA . THR A 1 200 ? 5.348 10.165 -4.559 1.00 97.19 200 THR A CA 1
ATOM 1579 C C . THR A 1 200 ? 6.174 11.301 -5.153 1.00 97.19 200 THR A C 1
ATOM 1581 O O . THR A 1 200 ? 5.962 12.467 -4.822 1.00 97.19 200 THR A O 1
ATOM 1584 N N . THR A 1 201 ? 7.111 10.964 -6.033 1.00 96.50 201 THR A N 1
ATOM 1585 C CA . THR A 1 201 ? 7.998 11.917 -6.718 1.00 96.50 201 THR A CA 1
ATOM 1586 C C . THR A 1 201 ? 7.595 12.154 -8.165 1.00 96.50 201 THR A C 1
ATOM 1588 O O . THR A 1 201 ? 7.911 13.203 -8.725 1.00 96.50 201 THR A O 1
ATOM 1591 N N . TYR A 1 202 ? 6.853 11.222 -8.760 1.00 95.50 202 TYR A N 1
ATOM 1592 C CA . TYR A 1 202 ? 6.322 11.357 -10.109 1.00 95.50 202 TYR A CA 1
ATOM 1593 C C . TYR A 1 202 ? 5.055 10.516 -10.281 1.00 95.50 202 TYR A C 1
ATOM 1595 O O . TYR A 1 202 ? 4.973 9.395 -9.784 1.00 95.50 202 TYR A O 1
ATOM 1603 N N . ILE A 1 203 ? 4.072 11.056 -11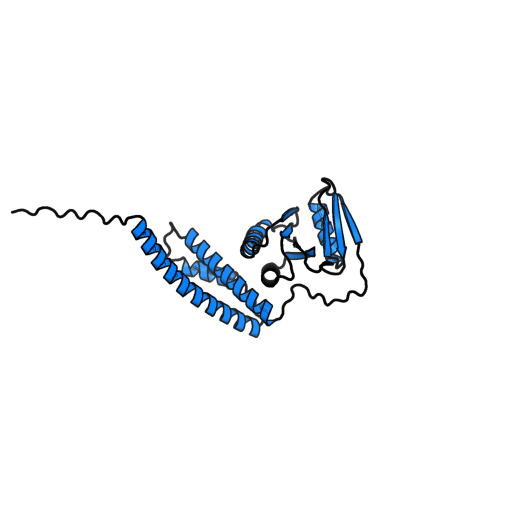.005 1.00 95.56 203 ILE A N 1
ATOM 1604 C CA . ILE A 1 203 ? 2.909 10.310 -11.493 1.00 95.56 203 ILE A CA 1
ATOM 1605 C C . ILE A 1 203 ? 2.735 10.630 -12.973 1.00 95.56 203 ILE A C 1
ATOM 1607 O O . ILE A 1 203 ? 2.740 11.799 -13.358 1.00 95.56 203 ILE A O 1
ATOM 1611 N N . SER A 1 204 ? 2.524 9.596 -13.782 1.00 93.50 204 SER A N 1
ATOM 1612 C CA . SER A 1 204 ? 2.046 9.736 -15.156 1.00 93.50 204 SER A CA 1
ATOM 1613 C C . SER A 1 204 ? 0.808 8.884 -15.367 1.00 93.50 204 SER A C 1
ATOM 1615 O O . SER A 1 204 ? 0.738 7.749 -14.902 1.00 93.50 204 SER A O 1
ATOM 1617 N N . THR A 1 205 ? -0.180 9.437 -16.056 1.00 94.25 205 THR A N 1
ATOM 1618 C CA . THR A 1 205 ? -1.450 8.775 -16.351 1.00 94.25 205 THR A CA 1
ATOM 1619 C C . THR A 1 205 ? -1.570 8.505 -17.839 1.00 94.25 205 THR A C 1
ATOM 1621 O O . THR A 1 205 ? -1.196 9.348 -18.654 1.00 94.25 205 THR A O 1
ATOM 1624 N N . SER A 1 206 ? -2.141 7.359 -18.174 1.00 94.00 206 SER A N 1
ATOM 1625 C CA . SER A 1 206 ? -2.433 6.907 -19.532 1.00 94.00 206 SER A CA 1
ATOM 1626 C C . SER A 1 206 ? -3.890 6.444 -19.610 1.00 94.00 206 SER A C 1
ATOM 1628 O O . SER A 1 206 ? -4.560 6.304 -18.585 1.00 94.00 206 SER A O 1
ATOM 1630 N N . ASN A 1 207 ? -4.374 6.156 -20.812 1.00 93.81 207 ASN A N 1
ATOM 1631 C CA . ASN A 1 207 ? -5.701 5.577 -21.018 1.00 93.81 207 ASN A CA 1
ATOM 1632 C C . ASN A 1 207 ? -5.836 4.155 -20.442 1.00 93.81 207 ASN A C 1
ATOM 1634 O O . ASN A 1 207 ? -6.947 3.704 -20.176 1.00 93.81 207 ASN A O 1
ATOM 1638 N N . ASN A 1 208 ? -4.717 3.455 -20.237 1.00 94.00 208 ASN A N 1
ATOM 1639 C CA . ASN A 1 208 ? -4.689 2.046 -19.840 1.00 94.00 208 ASN A CA 1
ATOM 1640 C C . ASN A 1 208 ? -4.156 1.822 -18.416 1.00 94.00 208 ASN A C 1
ATOM 1642 O O . ASN A 1 208 ? -3.989 0.677 -18.004 1.00 94.00 208 ASN A O 1
ATOM 1646 N N . GLY A 1 209 ? -3.859 2.888 -17.670 1.00 96.50 209 GLY A N 1
ATOM 1647 C CA . GLY A 1 209 ? -3.237 2.772 -16.356 1.00 96.50 209 GLY A CA 1
ATOM 1648 C C . GLY A 1 209 ? -2.419 3.982 -15.942 1.00 96.50 209 GLY A C 1
ATOM 1649 O O . GLY A 1 209 ? -2.427 5.029 -16.596 1.00 96.50 209 GLY A O 1
ATOM 1650 N N . CYS A 1 210 ? -1.666 3.838 -14.855 1.00 96.94 210 CYS A N 1
ATOM 1651 C CA . CYS A 1 210 ? -0.770 4.884 -14.376 1.00 96.94 210 CYS A CA 1
ATOM 1652 C C . CYS A 1 210 ? 0.594 4.353 -13.936 1.00 96.94 210 CYS A C 1
ATOM 1654 O O . CYS A 1 210 ? 0.789 3.166 -13.677 1.00 96.94 210 CYS A O 1
ATOM 1656 N N . ILE A 1 211 ? 1.549 5.272 -13.862 1.00 96.75 211 ILE A N 1
ATOM 1657 C CA . ILE A 1 211 ? 2.914 5.050 -13.400 1.00 96.75 211 ILE A CA 1
ATOM 1658 C C . ILE A 1 211 ? 3.112 5.921 -12.174 1.00 96.75 211 ILE A C 1
ATOM 1660 O O . ILE A 1 211 ? 2.760 7.102 -12.196 1.00 96.75 211 ILE A O 1
ATOM 1664 N N . ILE A 1 212 ? 3.683 5.345 -11.122 1.00 97.81 212 ILE A N 1
ATOM 1665 C CA . ILE A 1 212 ? 3.923 6.023 -9.852 1.00 97.81 212 ILE A CA 1
ATOM 1666 C C . ILE A 1 212 ? 5.380 5.790 -9.470 1.00 97.81 212 ILE A C 1
ATOM 1668 O O . ILE A 1 212 ? 5.800 4.655 -9.270 1.00 97.81 212 ILE A O 1
ATOM 1672 N N . GLU A 1 213 ? 6.152 6.861 -9.356 1.00 97.88 213 GLU A N 1
ATOM 1673 C CA . GLU A 1 213 ? 7.480 6.819 -8.753 1.00 97.88 213 GLU A CA 1
ATOM 1674 C C . GLU A 1 213 ? 7.375 7.232 -7.288 1.00 97.88 213 GLU A C 1
ATOM 1676 O O . GLU A 1 213 ? 6.770 8.256 -6.954 1.00 97.88 213 GLU A O 1
ATOM 1681 N N . LEU A 1 214 ? 7.982 6.433 -6.420 1.00 98.25 214 LEU A N 1
ATOM 1682 C CA . LEU A 1 214 ? 8.067 6.679 -4.992 1.00 98.25 214 LEU A CA 1
ATOM 1683 C C . LEU A 1 214 ? 9.523 6.909 -4.608 1.00 98.25 214 LEU A C 1
ATOM 1685 O O . LEU A 1 214 ? 10.382 6.120 -4.992 1.00 98.25 214 LEU A O 1
ATOM 1689 N N . ASN A 1 215 ? 9.791 7.911 -3.774 1.00 97.06 215 ASN A N 1
ATOM 1690 C CA . ASN A 1 215 ? 11.046 8.016 -3.046 1.00 97.06 215 ASN A CA 1
ATOM 1691 C C . ASN A 1 215 ? 11.071 6.944 -1.955 1.00 97.06 215 ASN A C 1
ATOM 1693 O O . ASN A 1 215 ? 10.497 7.117 -0.878 1.00 97.06 215 ASN A O 1
ATOM 1697 N N . ALA A 1 216 ? 11.685 5.812 -2.269 1.00 96.25 216 ALA A N 1
ATOM 1698 C CA . ALA A 1 216 ? 11.701 4.637 -1.424 1.00 96.25 216 ALA A CA 1
ATOM 1699 C C . ALA A 1 216 ? 12.940 3.793 -1.728 1.00 96.25 216 ALA A C 1
ATOM 1701 O O . ALA A 1 216 ? 13.323 3.625 -2.882 1.00 96.25 216 ALA A O 1
ATOM 1702 N N . ASN A 1 217 ? 13.543 3.229 -0.683 1.00 94.31 217 ASN A N 1
ATOM 1703 C CA . ASN A 1 217 ? 14.596 2.231 -0.825 1.00 94.31 217 ASN A CA 1
ATOM 1704 C C . ASN A 1 217 ? 13.976 0.842 -0.661 1.00 94.31 217 ASN A C 1
ATOM 1706 O O . ASN A 1 217 ? 13.503 0.508 0.425 1.00 94.31 217 ASN A O 1
ATOM 1710 N N . ILE A 1 218 ? 13.995 0.029 -1.717 1.00 91.75 218 ILE A N 1
ATOM 1711 C CA . ILE A 1 218 ? 13.378 -1.306 -1.726 1.00 91.75 218 ILE A CA 1
ATOM 1712 C C . ILE A 1 218 ? 13.989 -2.289 -0.709 1.00 91.75 218 ILE A C 1
ATOM 1714 O O . ILE A 1 218 ? 13.332 -3.251 -0.301 1.00 91.75 218 ILE A O 1
ATOM 1718 N N . PHE A 1 219 ? 15.223 -2.036 -0.263 1.00 89.81 219 PHE A N 1
ATOM 1719 C CA . PHE A 1 219 ? 15.904 -2.827 0.764 1.00 89.81 219 PHE A CA 1
ATOM 1720 C C . PHE A 1 219 ? 15.530 -2.414 2.195 1.00 89.81 219 PHE A C 1
ATOM 1722 O O . PHE A 1 219 ? 15.864 -3.121 3.148 1.00 89.81 219 PHE A O 1
ATOM 1729 N N . ASN A 1 220 ? 14.831 -1.290 2.381 1.00 91.94 220 ASN A N 1
ATOM 1730 C CA . ASN A 1 220 ? 14.256 -0.949 3.677 1.00 91.94 220 ASN A CA 1
ATOM 1731 C C . ASN A 1 220 ? 13.121 -1.936 4.007 1.00 91.94 220 ASN A C 1
ATOM 1733 O O . ASN A 1 220 ? 12.233 -2.167 3.191 1.00 91.94 220 ASN A O 1
ATOM 1737 N N . LYS A 1 221 ? 13.136 -2.511 5.215 1.00 90.19 221 LYS A N 1
ATOM 1738 C CA . LYS A 1 221 ? 12.183 -3.559 5.627 1.00 90.19 221 LYS A CA 1
ATOM 1739 C C . LYS A 1 221 ? 10.723 -3.097 5.630 1.00 90.19 221 LYS A C 1
ATOM 1741 O O . LYS A 1 221 ? 9.840 -3.877 5.268 1.00 90.19 221 LYS A O 1
ATOM 1746 N N . ASP A 1 222 ? 10.471 -1.848 6.010 1.00 91.88 222 ASP A N 1
ATOM 1747 C CA . ASP A 1 222 ? 9.121 -1.286 6.051 1.00 91.88 222 ASP A CA 1
ATOM 1748 C C . ASP A 1 222 ? 8.610 -1.050 4.627 1.00 91.88 222 ASP A C 1
ATOM 1750 O O . ASP A 1 222 ? 7.508 -1.478 4.292 1.00 91.88 222 ASP A O 1
ATOM 1754 N N . ILE A 1 223 ? 9.454 -0.492 3.750 1.00 94.62 223 ILE A N 1
ATOM 1755 C CA . ILE A 1 223 ? 9.154 -0.355 2.315 1.00 94.62 223 ILE A CA 1
ATOM 1756 C C . ILE A 1 223 ? 8.918 -1.720 1.668 1.00 94.62 223 ILE A C 1
ATOM 1758 O O . ILE A 1 223 ? 7.987 -1.877 0.885 1.00 94.62 223 ILE A O 1
ATOM 1762 N N . ASN A 1 224 ? 9.724 -2.727 2.000 1.00 91.94 224 ASN A N 1
ATOM 1763 C CA . ASN A 1 224 ? 9.546 -4.071 1.465 1.00 91.94 224 ASN A CA 1
ATOM 1764 C C . ASN A 1 224 ? 8.197 -4.671 1.895 1.00 91.94 224 ASN A C 1
ATOM 1766 O O . ASN A 1 224 ? 7.465 -5.202 1.064 1.00 91.94 224 ASN A O 1
ATOM 1770 N N . SER A 1 225 ? 7.822 -4.492 3.166 1.00 92.12 225 SER A N 1
ATOM 1771 C CA . SER A 1 225 ? 6.515 -4.908 3.693 1.00 92.12 225 SER A CA 1
ATOM 1772 C C . SER A 1 225 ? 5.358 -4.179 2.999 1.00 92.12 225 SER A C 1
ATOM 1774 O O . SER A 1 225 ? 4.364 -4.807 2.637 1.00 92.12 225 SER A O 1
ATOM 1776 N N . MET A 1 226 ? 5.501 -2.870 2.769 1.00 95.38 226 MET A N 1
ATOM 1777 C CA . MET A 1 226 ? 4.537 -2.056 2.023 1.00 95.38 226 MET A CA 1
ATOM 1778 C C . MET A 1 226 ? 4.371 -2.558 0.586 1.00 95.38 226 MET A C 1
ATOM 1780 O O . MET A 1 226 ? 3.250 -2.738 0.119 1.00 95.38 226 MET A O 1
ATOM 1784 N N . LEU A 1 227 ? 5.473 -2.804 -0.125 1.00 95.06 227 LEU A N 1
ATOM 1785 C CA . LEU A 1 227 ? 5.438 -3.309 -1.497 1.00 95.06 227 LEU A CA 1
ATOM 1786 C C . LEU A 1 227 ? 4.821 -4.708 -1.556 1.00 95.06 227 LEU A C 1
ATOM 1788 O O . LEU A 1 227 ? 4.009 -4.974 -2.438 1.00 95.06 227 LEU A O 1
ATOM 1792 N N . TYR A 1 228 ? 5.143 -5.575 -0.594 1.00 93.25 228 TYR A N 1
ATOM 1793 C CA . TYR A 1 228 ? 4.532 -6.896 -0.477 1.00 93.25 228 TYR A CA 1
ATOM 1794 C C . TYR A 1 228 ? 3.015 -6.801 -0.287 1.00 93.25 228 TYR A C 1
ATOM 1796 O O . TYR A 1 228 ? 2.265 -7.500 -0.968 1.00 93.25 228 TYR A O 1
ATOM 1804 N N . MET A 1 229 ? 2.554 -5.895 0.579 1.00 94.69 229 MET A N 1
ATOM 1805 C CA . MET A 1 229 ? 1.132 -5.607 0.761 1.00 94.69 229 MET A CA 1
ATOM 1806 C C . MET A 1 229 ? 0.483 -5.114 -0.534 1.00 94.69 229 MET A C 1
ATOM 1808 O O . MET A 1 229 ? -0.532 -5.668 -0.944 1.00 94.69 229 MET A O 1
ATOM 1812 N N . LEU A 1 230 ? 1.068 -4.114 -1.202 1.00 95.00 230 LEU A N 1
ATOM 1813 C CA . LEU A 1 230 ? 0.525 -3.575 -2.452 1.00 95.00 230 LEU A CA 1
ATOM 1814 C C . LEU A 1 230 ? 0.383 -4.667 -3.519 1.00 95.00 230 LEU A C 1
ATOM 1816 O O . LEU A 1 230 ? -0.687 -4.821 -4.099 1.00 95.00 230 LEU A O 1
ATOM 1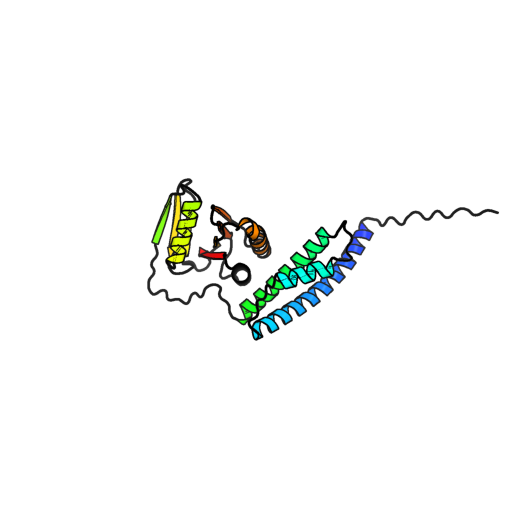820 N N . LEU A 1 231 ? 1.427 -5.466 -3.735 1.00 93.12 231 LEU A N 1
ATOM 1821 C CA . LEU A 1 231 ? 1.409 -6.551 -4.721 1.00 93.12 231 LEU A CA 1
ATOM 1822 C C . LEU A 1 231 ? 0.440 -7.683 -4.346 1.00 93.12 231 LEU A C 1
ATOM 1824 O O . LEU A 1 231 ? -0.041 -8.388 -5.227 1.00 93.12 231 LEU A O 1
ATOM 1828 N N . SER A 1 232 ? 0.140 -7.853 -3.055 1.00 91.25 232 SER A N 1
ATOM 1829 C CA . SER A 1 232 ? -0.814 -8.858 -2.568 1.00 91.25 232 SER A CA 1
ATOM 1830 C C . SER A 1 232 ? -2.272 -8.390 -2.624 1.00 91.25 232 SER A C 1
ATOM 1832 O O . SER A 1 232 ? -3.171 -9.214 -2.774 1.00 91.25 232 SER A O 1
ATOM 1834 N N . GLU A 1 233 ? -2.533 -7.090 -2.450 1.00 93.38 233 GLU A N 1
ATOM 1835 C CA . GLU A 1 233 ? -3.892 -6.526 -2.461 1.00 93.38 233 GLU A CA 1
ATOM 1836 C C . GLU A 1 233 ? -4.360 -6.124 -3.864 1.00 93.38 233 GLU A C 1
ATOM 1838 O O . GLU A 1 233 ? -5.560 -6.170 -4.139 1.00 93.38 233 GLU A O 1
ATOM 1843 N N . TYR A 1 234 ? -3.434 -5.750 -4.751 1.00 92.88 234 TYR A N 1
ATOM 1844 C CA . TYR A 1 234 ? -3.739 -5.233 -6.082 1.00 92.88 234 TYR A CA 1
ATOM 1845 C C . TYR A 1 234 ? -3.091 -6.104 -7.164 1.00 92.88 234 TYR A C 1
ATOM 1847 O O . TYR A 1 234 ? -1.909 -5.972 -7.461 1.00 92.88 234 TYR A O 1
ATOM 1855 N N . ASN A 1 235 ? -3.881 -6.941 -7.837 1.00 90.06 235 ASN A N 1
ATOM 1856 C CA . ASN A 1 235 ? -3.374 -7.839 -8.889 1.00 90.06 235 ASN A CA 1
ATOM 1857 C C . ASN A 1 235 ? -2.783 -7.103 -10.108 1.00 90.06 235 ASN A C 1
ATOM 1859 O O . ASN A 1 235 ? -1.994 -7.674 -10.857 1.00 90.06 235 ASN A O 1
ATOM 1863 N N . ASN A 1 236 ? -3.171 -5.841 -10.304 1.00 93.12 236 ASN A N 1
ATOM 1864 C CA . ASN A 1 236 ? -2.803 -5.037 -11.470 1.00 93.12 236 ASN A CA 1
ATOM 1865 C C . ASN A 1 236 ? -1.592 -4.128 -11.200 1.00 93.12 236 ASN A C 1
ATOM 1867 O O . ASN A 1 236 ? -1.199 -3.361 -12.078 1.00 93.12 236 ASN A O 1
ATOM 1871 N N . ILE A 1 237 ? -0.995 -4.185 -10.001 1.00 94.88 237 ILE A N 1
ATOM 1872 C CA . ILE A 1 237 ? 0.209 -3.416 -9.676 1.00 94.88 237 ILE A CA 1
ATOM 1873 C C . ILE A 1 237 ? 1.466 -4.253 -9.897 1.00 94.88 237 ILE A C 1
ATOM 1875 O O . ILE A 1 237 ? 1.492 -5.464 -9.683 1.00 94.88 237 ILE A O 1
ATOM 1879 N N . SER A 1 238 ? 2.546 -3.623 -10.343 1.00 94.38 238 SER A N 1
ATOM 1880 C CA . SER A 1 238 ? 3.853 -4.272 -10.428 1.00 94.38 238 SER A CA 1
ATOM 1881 C C . SER A 1 238 ? 4.985 -3.275 -10.270 1.00 94.38 238 SER A C 1
ATOM 1883 O O . SER A 1 238 ? 4.842 -2.100 -10.605 1.00 94.38 238 SER A O 1
ATOM 1885 N N . ILE A 1 239 ? 6.130 -3.765 -9.803 1.00 95.69 239 ILE A N 1
ATOM 1886 C CA . ILE A 1 239 ? 7.373 -2.997 -9.782 1.00 95.69 239 ILE A CA 1
ATOM 1887 C C . ILE A 1 239 ? 8.012 -3.089 -11.167 1.00 95.69 239 ILE A C 1
ATOM 1889 O O . ILE A 1 239 ? 8.223 -4.184 -11.683 1.00 95.69 239 ILE A O 1
ATOM 1893 N N . ILE A 1 240 ? 8.298 -1.936 -11.765 1.00 94.81 240 ILE A N 1
ATOM 1894 C CA . ILE A 1 240 ? 8.965 -1.812 -13.067 1.00 94.81 240 ILE A CA 1
ATOM 1895 C C . ILE A 1 240 ? 10.419 -1.378 -12.915 1.00 94.81 240 ILE A C 1
ATOM 1897 O O . ILE A 1 240 ? 11.201 -1.558 -13.840 1.00 94.81 240 ILE A O 1
ATOM 1901 N N . GLY A 1 241 ? 10.817 -0.837 -11.765 1.00 94.50 241 GLY A N 1
ATOM 1902 C CA . GLY A 1 241 ? 12.195 -0.410 -11.569 1.00 94.50 241 GLY A CA 1
ATOM 1903 C C . GLY A 1 241 ? 12.536 0.014 -10.152 1.00 94.50 241 GLY A C 1
ATOM 1904 O O . GLY A 1 241 ? 11.648 0.342 -9.361 1.00 94.50 241 GLY A O 1
ATOM 1905 N N . SER A 1 242 ? 13.831 0.031 -9.850 1.00 95.19 242 SER A N 1
ATOM 1906 C CA . SER A 1 242 ? 14.387 0.644 -8.648 1.00 95.19 242 SER A CA 1
ATOM 1907 C C . SER A 1 242 ? 15.789 1.191 -8.926 1.00 95.19 242 SER A C 1
ATOM 1909 O O . SER A 1 242 ? 16.601 0.527 -9.569 1.00 95.19 242 SER A O 1
ATOM 1911 N N . TYR A 1 243 ? 16.051 2.421 -8.478 1.00 93.94 243 TYR A N 1
ATOM 1912 C CA . TYR A 1 243 ? 17.274 3.178 -8.780 1.00 93.94 243 TYR A CA 1
ATOM 1913 C C . TYR A 1 243 ? 17.572 4.266 -7.755 1.00 93.94 243 TYR A C 1
ATOM 1915 O O . TYR A 1 243 ? 16.644 4.708 -7.039 1.00 93.94 243 TYR A O 1
#

Radius of gyration: 24.51 Å; chains: 1; bounding box: 69×53×79 Å

Foldseek 3Di:
DDDDDPPPDPPPDDPVSVVVVVVVVVVVVVVVLVVLLVVLQVVLVVCLVVVHALDDPVVLVVVLVVVQPPPDPVCSVVVSVVSVVSSVVSSLSSLLSNCVVVVDQVDDQPPDPPDWPKDKDKFFPPDLQSVLVVLVVCVVVLKAFADWDDPDPGIIITIITNGQYPDPWFQKWKKWQQALVCVVVVVVLQVLCVVLVFDWPDKGDDNGTIMTMTRDTSPPSSNVSSVSSCVSVHVRMDTRHTD

Secondary structure (DSSP, 8-state):
--------------HHHHHHHHHHHHHHHHHHHHHHHHHHHHHHHHHHHHT--S--HHHHHHHHHHHSTTS-TTTHHHHHHHHHHHHHHHHHHHHHHHHHHTT--SS-TTS--S----EEEEEE-S-HHHHHHHHHHHHHTT-EEEEEE--STTEEEEEEESSS-SSSS--EEEEEE--TTHHHHHHHHHHHHHHTT-EEEEEEEETTEEEEEEE--TTSHHHHHHHHHHHHH-TTEEEEEE-